Protein 4R8O (pdb70)

InterPro domains:
  IPR024339 Protein of unknown function DUF3836 [PF12930] (1-127)

Sequence (184 aa):
DNLIYNAEEVNGVVVSETIFKEGTLTNYKHNYKYDANNQRTEDEAQKWNSNKNRWENNLCIRYTYGNKSTTEYYKWNSKKKEYILVPETVTDDNLIYNAEEVNGVVVSETIFKEGTLTNYKHNYKYDANNQRTEDEAQKWNSNKNRWENNLCIRYTYGNKSTTEYYKWNSKKKEYILVPETVTD

Nearest PDB structures (foldseek):
  4r8o-assembly1_A  TM=1.006E+00  e=4.823E-14  Phocaeicola vulgatus ATCC 8482
  4r03-assembly1_A  TM=8.561E-01  e=4.844E-06  Parabacteroides distasonis ATCC 8503
  3msw-assembly1_A  TM=9.042E-01  e=6.735E-05  Bacteroides fragilis NCTC 9343
  8uy4-assembly1_A  TM=4.554E-01  e=1.252E-01  Acinetobacter baumannii AB307-0294
  8h8b-assembly1_A  TM=4.251E-01  e=1.717E-01  Vibrio parahaemolyticus RIMD 2210633

B-factor: mean 79.48, std 20.66, range [34.55, 152.31]

CATH classification: 2.40.128.720

Secondary structure (DSSP, 8-state):
---EEEEEEETTEEEEEEEE------B--EEEEE-TT--EEEEEEEEEETTTTEEEEEEEEEE---S---EEEEEEETTTTEEEE----B--/--SEEEEEEETTEEEEEEEE------B--EEEEE-TT--EEEEEEEEEETTTTEEEEEEEEEE---S---EEEEEEETTTTEEEE----B--

Solvent-accessible surface area: 13113 Å² total

Organism: Phocaeicola vulgatus (strain ATCC 8482 / DSM 1447 / JCM 5826 / CCUG 4940 / NBRC 14291 / NCTC 11154) (NCBI:txid435590)

Radius of gyration: 18.55 Å; Cα contacts (8 Å, |Δi|>4): 368; chains: 2; bounding box: 48×55×34 Å

Structure (mmCIF, N/CA/C/O backbone):
data_4R8O
#
_entry.id   4R8O
#
_cell.length_a   98.080
_cell.length_b   98.080
_cell.length_c   89.240
_cell.angle_alpha   90.000
_cell.angle_beta   90.000
_cell.angle_gamma   120.000
#
_symmetry.space_group_name_H-M   'P 31 2 1'
#
loop_
_entity.id
_entity.type
_entity.pdbx_description
1 polymer 'Uncharacterized protein'
2 water water
#
loop_
_atom_site.group_PDB
_atom_site.id
_atom_site.type_symbol
_atom_site.label_atom_id
_atom_site.label_alt_id
_atom_site.label_comp_id
_atom_site.label_asym_id
_atom_site.label_entity_id
_atom_site.label_seq_id
_atom_site.pdbx_PDB_ins_code
_atom_site.Cartn_x
_atom_site.Cartn_y
_atom_site.Cartn_z
_atom_site.occupancy
_atom_site.B_iso_or_equiv
_atom_site.auth_seq_id
_atom_site.auth_comp_id
_atom_site.auth_asym_id
_atom_site.auth_atom_id
_atom_site.pdbx_PDB_model_num
ATOM 1 N N . ASP A 1 6 ? 22.020 43.678 27.430 1.00 97.95 30 ASP A N 1
ATOM 2 C CA . ASP A 1 6 ? 21.246 44.340 28.544 1.00 102.85 30 ASP A CA 1
ATOM 3 C C . ASP A 1 6 ? 21.455 45.835 28.616 1.00 113.98 30 ASP A C 1
ATOM 4 O O . ASP A 1 6 ? 20.528 46.580 28.930 1.00 112.94 30 ASP A O 1
ATOM 6 N N . ASN A 1 7 ? 22.671 46.271 28.305 1.00 119.75 31 ASN A N 1
ATOM 7 C CA . ASN A 1 7 ? 22.952 47.667 28.098 1.00 113.79 31 ASN A CA 1
ATOM 8 C C . ASN A 1 7 ? 22.523 48.063 26.682 1.00 105.07 31 ASN A C 1
ATOM 9 O O . ASN A 1 7 ? 22.968 49.102 26.180 1.00 104.50 31 ASN A O 1
ATOM 14 N N . LEU A 1 8 ? 21.675 47.252 26.013 1.00 94.15 32 LEU A N 1
ATOM 15 C CA . LEU A 1 8 ? 21.380 47.476 24.581 1.00 85.73 32 LEU A CA 1
ATOM 16 C C . LEU A 1 8 ? 19.953 47.852 24.222 1.00 80.33 32 LEU A C 1
ATOM 17 O O . LEU A 1 8 ? 18.999 47.318 24.784 1.00 78.32 32 LEU A O 1
ATOM 22 N N . ILE A 1 9 ? 19.827 48.684 23.182 1.00 72.07 33 ILE A N 1
ATOM 23 C CA . ILE A 1 9 ? 18.555 49.217 22.731 1.00 65.83 33 ILE A CA 1
ATOM 24 C C . ILE A 1 9 ? 18.293 48.898 21.259 1.00 66.56 33 ILE A C 1
ATOM 25 O O . ILE A 1 9 ? 19.148 49.105 20.393 1.00 64.46 33 ILE A O 1
ATOM 30 N N . TYR A 1 10 ? 17.069 48.465 20.976 1.00 62.60 34 TYR A N 1
ATOM 31 C CA . TYR A 1 10 ? 16.718 47.900 19.698 1.00 61.44 34 TYR A CA 1
ATOM 32 C C . TYR A 1 10 ? 15.699 48.738 18.946 1.00 65.21 34 TYR A C 1
ATOM 33 O O . TYR A 1 10 ? 14.711 49.195 19.523 1.00 72.13 34 TYR A O 1
ATOM 42 N N . ASN A 1 11 ? 15.923 48.916 17.644 1.00 61.28 35 ASN A N 1
ATOM 43 C CA . ASN A 1 11 ? 14.890 49.417 16.747 1.00 63.40 35 ASN A CA 1
ATOM 44 C C . ASN A 1 11 ? 14.829 48.624 15.450 1.00 64.47 35 ASN A C 1
ATOM 45 O O . ASN A 1 11 ? 15.834 48.539 14.723 1.00 66.63 35 ASN A O 1
ATOM 50 N N . ALA A 1 12 ? 13.623 48.149 15.135 1.00 59.60 36 ALA A N 1
ATOM 51 C CA . ALA A 1 12 ? 13.358 47.278 14.008 1.00 54.18 36 ALA A CA 1
ATOM 52 C C . ALA A 1 12 ? 12.622 48.012 12.904 1.00 59.53 36 ALA A C 1
ATOM 53 O O . ALA A 1 12 ? 11.689 48.801 13.162 1.00 56.17 36 ALA A O 1
ATOM 55 N N . GLU A 1 13 ? 13.021 47.705 11.668 1.00 58.49 37 GLU A N 1
ATOM 56 C CA . GLU A 1 13 ? 12.349 48.183 10.497 1.00 54.87 37 GLU A CA 1
ATOM 57 C C . GLU A 1 13 ? 11.574 47.013 9.940 1.00 63.26 37 GLU A C 1
ATOM 58 O O . GLU A 1 13 ? 12.166 45.967 9.593 1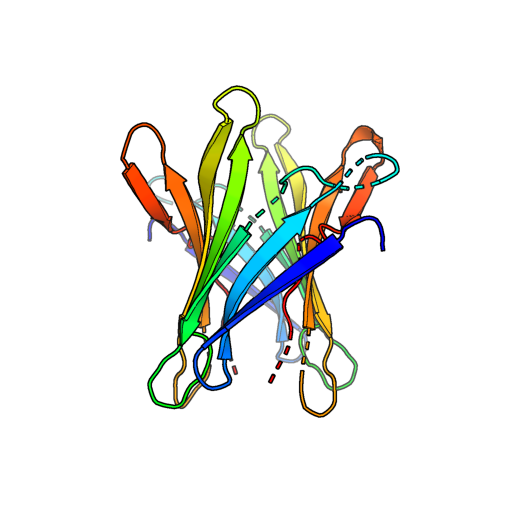.00 67.65 37 GLU A O 1
ATOM 64 N N . GLU A 1 14 ? 10.288 47.237 9.725 1.00 64.08 38 GLU A N 1
ATOM 65 C CA . GLU A 1 14 ? 9.374 46.207 9.239 1.00 74.57 38 GLU A CA 1
ATOM 66 C C . GLU A 1 14 ? 8.931 46.579 7.819 1.00 74.28 38 GLU A C 1
ATOM 67 O O . GLU A 1 14 ? 8.787 47.758 7.509 1.00 81.06 38 GLU A O 1
ATOM 73 N N . VAL A 1 15 ? 8.777 45.579 6.956 1.00 74.80 39 VAL A N 1
ATOM 74 C CA . VAL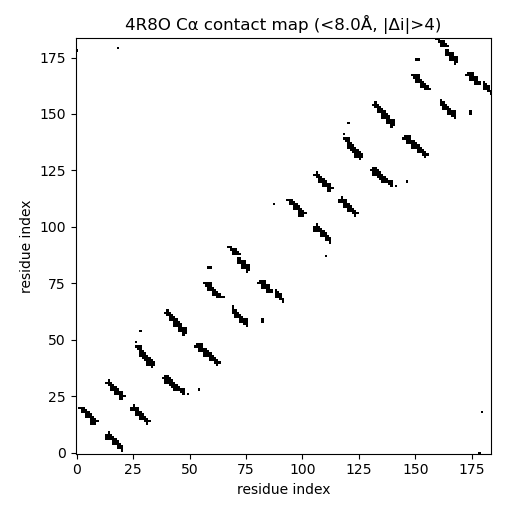 A 1 15 ? 8.241 45.748 5.586 1.00 83.15 39 VAL A CA 1
ATOM 75 C C . VAL A 1 15 ? 7.395 44.507 5.341 1.00 88.37 39 VAL A C 1
ATOM 76 O O . VAL A 1 15 ? 7.909 43.400 5.466 1.00 90.97 39 VAL A O 1
ATOM 80 N N . ASN A 1 16 ? 6.114 44.702 5.014 1.00 90.31 40 ASN A N 1
ATOM 81 C CA . ASN A 1 16 ? 5.159 43.610 4.776 1.00 89.86 40 ASN A CA 1
ATOM 82 C C . ASN A 1 16 ? 5.121 42.532 5.877 1.00 87.60 40 ASN A C 1
ATOM 83 O O . ASN A 1 16 ? 5.022 41.336 5.580 1.00 89.22 40 ASN A O 1
ATOM 88 N N . GLY A 1 17 ? 5.232 42.950 7.143 1.00 82.49 41 GLY A N 1
ATOM 89 C CA . GLY A 1 17 ? 5.117 42.022 8.264 1.00 77.22 41 GLY A CA 1
ATOM 90 C C . GLY A 1 17 ? 6.419 41.410 8.719 1.00 78.45 41 GLY A C 1
ATOM 91 O O . GLY A 1 17 ? 6.446 40.790 9.785 1.00 84.03 41 GLY A O 1
ATOM 92 N N . VAL A 1 18 ? 7.491 41.578 7.938 1.00 72.39 42 VAL A N 1
ATOM 93 C CA . VAL A 1 18 ? 8.781 41.037 8.302 1.00 68.48 42 VAL A CA 1
ATOM 94 C C . VAL A 1 18 ? 9.790 42.137 8.491 1.00 67.24 42 VAL A C 1
ATOM 95 O O . VAL A 1 18 ? 9.926 43.021 7.650 1.00 67.96 42 VAL A O 1
ATOM 99 N N . VAL A 1 19 ? 10.536 41.998 9.586 1.00 66.73 43 VAL A N 1
ATOM 100 C CA . VAL A 1 19 ? 11.710 42.801 9.881 1.00 66.21 43 VAL A CA 1
ATOM 101 C C . VAL A 1 19 ? 12.857 42.649 8.876 1.00 66.40 43 VAL A C 1
ATOM 102 O O . VAL A 1 19 ? 13.508 41.627 8.824 1.00 71.47 43 VAL A O 1
ATOM 106 N N . VAL A 1 20 ? 13.100 43.695 8.092 1.00 70.75 44 VAL A N 1
ATOM 107 C CA . VAL A 1 20 ? 14.121 43.726 7.034 1.00 64.54 44 VAL A CA 1
ATOM 108 C C . VAL A 1 20 ? 15.442 44.166 7.610 1.00 60.68 44 VAL A C 1
ATOM 109 O O . VAL A 1 20 ? 16.494 43.967 7.014 1.00 67.12 44 VAL A O 1
ATOM 113 N N . SER A 1 21 ? 15.380 44.816 8.750 1.00 60.02 45 SER A N 1
ATOM 114 C CA . SER A 1 21 ? 16.549 45.334 9.385 1.00 62.54 45 SER A CA 1
ATOM 115 C C . SER A 1 21 ? 16.278 45.602 10.852 1.00 65.32 45 SER A C 1
ATOM 116 O O . SER A 1 21 ? 15.134 45.855 11.252 1.00 64.00 45 SER A O 1
ATOM 119 N N . GLU A 1 22 ? 17.349 45.600 11.629 1.00 63.06 46 GLU A N 1
ATOM 120 C CA . GLU A 1 22 ? 17.277 45.977 13.026 1.00 62.37 46 GLU A CA 1
ATOM 121 C C . GLU A 1 22 ? 18.573 46.653 13.451 1.00 58.92 46 GLU A C 1
ATOM 122 O O . GLU A 1 22 ? 19.652 46.209 13.104 1.00 62.06 46 GLU A O 1
ATOM 128 N N . THR A 1 23 ? 18.460 47.704 14.234 1.00 61.34 47 THR A N 1
ATOM 129 C CA . THR A 1 23 ? 19.615 48.468 14.656 1.00 59.54 47 THR A CA 1
ATOM 130 C C . THR A 1 23 ? 19.726 48.344 16.181 1.00 61.29 47 THR A C 1
ATOM 131 O O . THR A 1 23 ? 18.722 48.355 16.894 1.00 62.29 47 THR A O 1
ATOM 135 N N . ILE A 1 24 ? 20.957 48.214 16.660 1.00 61.93 48 ILE A N 1
ATOM 136 C CA . ILE A 1 24 ? 21.223 48.059 18.090 1.00 67.14 48 ILE A CA 1
ATOM 137 C C . ILE A 1 24 ? 22.127 49.212 18.457 1.00 63.71 48 ILE A C 1
ATOM 138 O O . ILE A 1 24 ? 23.061 49.554 17.706 1.00 61.59 48 ILE A O 1
ATOM 143 N N . PHE A 1 25 ? 21.809 49.844 19.580 1.00 59.64 49 PHE A N 1
ATOM 144 C CA . PHE A 1 25 ? 22.553 50.987 20.044 1.00 60.47 49 PHE A CA 1
ATOM 145 C C . PHE A 1 25 ? 22.989 50.760 21.480 1.00 65.84 49 PHE A C 1
ATOM 146 O O . PHE A 1 25 ? 22.423 49.929 22.186 1.00 61.69 49 PHE A O 1
ATOM 154 N N . LYS A 1 26 ? 23.961 51.563 21.903 1.00 72.85 50 LYS A N 1
ATOM 155 C CA . LYS A 1 26 ? 24.266 51.778 23.315 1.00 77.38 50 LYS A CA 1
ATOM 156 C C . LYS A 1 26 ? 23.738 53.178 23.661 1.00 84.03 50 LYS A C 1
ATOM 157 O O . LYS A 1 26 ? 23.621 54.039 22.776 1.00 82.66 50 LYS A O 1
ATOM 171 N N . GLU A 1 28 ? 24.289 56.373 26.372 1.00 104.33 52 GLU A N 1
ATOM 172 C CA . GLU A 1 28 ? 24.812 57.196 27.463 1.00 104.73 52 GLU A CA 1
ATOM 173 C C . GLU A 1 28 ? 23.759 58.234 27.838 1.00 105.49 52 GLU A C 1
ATOM 174 O O . GLU A 1 28 ? 23.732 59.336 27.289 1.00 109.82 52 GLU A O 1
ATOM 180 N N . GLY A 1 29 ? 22.871 57.869 28.761 1.00 100.25 53 GLY A N 1
ATOM 181 C CA . GLY A 1 29 ? 21.842 58.787 29.275 1.00 94.83 53 GLY A CA 1
ATOM 182 C C . GLY A 1 29 ? 20.597 58.863 28.395 1.00 95.55 53 GLY A C 1
ATOM 183 O O . GLY A 1 29 ? 19.681 58.066 28.562 1.00 92.15 53 GLY A O 1
ATOM 184 N N . THR A 1 30 ? 20.556 59.843 27.488 1.00 95.41 54 THR A N 1
ATOM 185 C CA . THR A 1 30 ? 19.494 59.966 26.459 1.00 91.40 54 THR A CA 1
ATOM 186 C C . THR A 1 30 ? 20.007 59.885 25.004 1.00 89.51 54 THR A C 1
ATOM 187 O O . THR A 1 30 ? 19.216 59.685 24.069 1.00 75.93 54 THR A O 1
ATOM 199 N N . LEU A 1 32 ? 21.728 58.124 22.031 1.00 77.17 56 LEU A N 1
ATOM 200 C CA . LEU A 1 32 ? 21.983 56.804 21.455 1.00 73.86 56 LEU A CA 1
ATOM 201 C C . LEU A 1 32 ? 23.210 56.838 20.591 1.00 73.76 56 LEU A C 1
ATOM 202 O O . LEU A 1 32 ? 23.444 57.792 19.854 1.00 77.64 56 LEU A O 1
ATOM 207 N N . THR A 1 33 ? 23.950 55.752 20.609 1.00 76.13 57 THR A N 1
ATOM 208 C CA . THR A 1 33 ? 25.117 55.656 19.768 1.00 79.19 57 THR A CA 1
ATOM 209 C C . THR A 1 33 ? 25.076 54.310 19.080 1.00 78.76 57 THR A C 1
ATOM 210 O O . THR A 1 33 ? 24.856 53.267 19.700 1.00 86.20 57 THR A O 1
ATOM 214 N N . ASN A 1 34 ? 25.244 54.354 17.770 1.00 76.82 58 ASN A N 1
ATOM 215 C CA . ASN A 1 34 ? 25.165 53.164 16.941 1.00 70.77 58 ASN A CA 1
ATOM 216 C C . ASN A 1 34 ? 26.138 52.091 17.366 1.00 70.82 58 ASN A C 1
ATOM 217 O O . ASN A 1 34 ? 27.290 52.405 17.662 1.00 72.05 58 ASN A O 1
ATOM 222 N N . TYR A 1 35 ? 25.699 50.831 17.330 1.00 69.61 59 TYR A N 1
ATOM 223 C CA . TYR A 1 35 ? 26.562 49.715 17.708 1.00 70.38 59 TYR A CA 1
ATOM 224 C C . TYR A 1 35 ? 26.643 48.555 16.727 1.00 69.81 59 TYR A C 1
ATOM 225 O O . TYR A 1 35 ? 27.742 48.158 16.310 1.00 63.24 59 TYR A O 1
ATOM 242 N N . LYS A 1 37 ? 24.137 46.524 13.375 1.00 66.23 61 LYS A N 1
ATOM 243 C CA . LYS A 1 37 ? 22.953 46.571 12.482 1.00 59.64 61 LYS A CA 1
ATOM 244 C C . LYS A 1 37 ? 22.821 45.236 11.818 1.00 59.28 61 LYS A C 1
ATOM 245 O O . LYS A 1 37 ? 23.792 44.719 11.256 1.00 60.60 61 LYS A O 1
ATOM 251 N N . HIS A 1 38 ? 21.637 44.650 11.905 1.00 57.58 62 HIS A N 1
ATOM 252 C CA . HIS A 1 38 ? 21.383 43.361 11.281 1.00 55.90 62 HIS A CA 1
ATOM 253 C C . HIS A 1 38 ? 20.521 43.610 10.061 1.00 53.24 62 HIS A C 1
ATOM 254 O O . HIS A 1 38 ? 19.456 44.188 10.186 1.00 55.26 62 HIS A O 1
ATOM 261 N N . ASN A 1 39 ? 20.948 43.161 8.900 1.00 52.76 63 ASN A N 1
ATOM 262 C CA . ASN A 1 39 ? 20.134 43.294 7.675 1.00 44.68 63 ASN A CA 1
ATOM 263 C C . ASN A 1 39 ? 19.717 41.888 7.290 1.00 44.36 63 ASN A C 1
ATOM 264 O O . ASN A 1 39 ? 20.563 41.037 7.118 1.00 39.81 63 ASN A O 1
ATOM 269 N N . TYR A 1 40 ? 18.406 41.655 7.206 1.00 47.62 64 TYR A N 1
ATOM 270 C CA . TYR A 1 40 ? 17.814 40.347 6.956 1.00 49.09 64 TYR A CA 1
ATOM 271 C C . TYR A 1 40 ? 17.203 40.225 5.551 1.00 48.11 64 TYR A C 1
ATOM 272 O O . TYR A 1 40 ? 16.651 41.193 5.066 1.00 50.36 64 TYR A O 1
ATOM 281 N N . LYS A 1 41 ? 17.269 39.034 4.943 1.00 48.88 65 LYS A N 1
ATOM 282 C CA . LYS A 1 41 ? 16.655 38.739 3.630 1.00 47.93 65 LYS A CA 1
ATOM 283 C C . LYS A 1 41 ? 15.808 37.518 3.813 1.00 45.28 65 LYS A C 1
ATOM 284 O O . LYS A 1 41 ? 16.104 36.690 4.659 1.00 48.74 65 LYS A O 1
ATOM 290 N N . TYR A 1 42 ? 14.765 37.380 3.013 1.00 48.61 66 TYR A N 1
ATOM 291 C CA . TYR A 1 42 ? 13.823 36.245 3.144 1.00 52.34 66 TYR A CA 1
ATOM 292 C C . TYR A 1 42 ? 13.631 35.614 1.784 1.00 50.58 66 TYR A C 1
ATOM 293 O O . TYR A 1 42 ? 13.941 36.241 0.787 1.00 52.95 66 TYR A O 1
ATOM 302 N N . ASP A 1 43 ? 13.181 34.368 1.734 1.00 54.08 67 ASP A N 1
ATOM 303 C CA . ASP A 1 43 ? 12.830 33.733 0.452 1.00 59.54 67 ASP A CA 1
ATOM 304 C C . ASP A 1 43 ? 11.393 34.102 0.066 1.00 58.86 67 ASP A C 1
ATOM 305 O O . ASP A 1 43 ? 10.798 34.933 0.708 1.00 57.80 67 ASP A O 1
ATOM 310 N N . ALA A 1 44 ? 10.837 33.460 -0.960 1.00 68.81 68 ALA A N 1
ATOM 311 C CA . ALA A 1 44 ? 9.443 33.693 -1.404 1.00 72.86 68 ALA A CA 1
ATOM 312 C C . ALA A 1 44 ? 8.429 33.172 -0.390 1.00 78.59 68 ALA A C 1
ATOM 313 O O . ALA A 1 44 ? 7.487 33.887 -0.024 1.00 78.98 68 ALA A O 1
ATOM 315 N N . ASN A 1 45 ? 8.676 31.968 0.123 1.00 81.26 69 ASN A N 1
ATOM 316 C CA . ASN A 1 45 ? 7.899 31.443 1.259 1.00 83.37 69 ASN A CA 1
ATOM 317 C C . ASN A 1 45 ? 8.070 32.237 2.552 1.00 81.11 69 ASN A C 1
ATOM 318 O O . ASN A 1 45 ? 7.437 31.920 3.546 1.00 92.62 69 ASN A O 1
ATOM 323 N N . ASN A 1 46 ? 8.974 33.219 2.561 1.00 75.09 70 ASN A N 1
ATOM 324 C CA . ASN A 1 46 ? 9.099 34.237 3.629 1.00 71.11 70 ASN A CA 1
ATOM 325 C C . ASN A 1 46 ? 9.801 33.816 4.919 1.00 66.62 70 ASN A C 1
ATOM 326 O O . ASN A 1 46 ? 9.549 34.359 5.990 1.00 72.50 70 ASN A O 1
ATOM 331 N N . GLN A 1 47 ? 10.689 32.840 4.759 1.00 66.36 71 GLN A N 1
ATOM 332 C CA . GLN A 1 47 ? 11.608 32.334 5.762 1.00 60.99 71 GLN A CA 1
ATOM 333 C C . GLN A 1 47 ? 12.933 33.040 5.572 1.00 62.73 71 GLN A C 1
ATOM 334 O O . GLN A 1 47 ? 13.302 33.421 4.439 1.00 56.30 71 GLN A O 1
ATOM 340 N N . ARG A 1 48 ? 13.617 33.231 6.697 1.00 56.62 72 ARG A N 1
ATOM 341 C CA . ARG A 1 48 ? 14.771 34.058 6.723 1.00 55.51 72 ARG A CA 1
ATOM 342 C C . ARG A 1 48 ? 15.942 33.346 6.072 1.00 54.10 72 ARG A C 1
ATOM 343 O O . ARG A 1 48 ? 16.221 32.197 6.383 1.00 49.76 72 ARG A O 1
ATOM 351 N N . THR A 1 49 ? 16.671 34.081 5.240 1.00 54.08 73 THR A N 1
ATOM 352 C CA . THR A 1 49 ? 17.785 33.522 4.466 1.00 53.77 73 THR A CA 1
ATOM 353 C C . THR A 1 49 ? 19.142 34.070 4.803 1.00 49.70 73 THR A C 1
ATO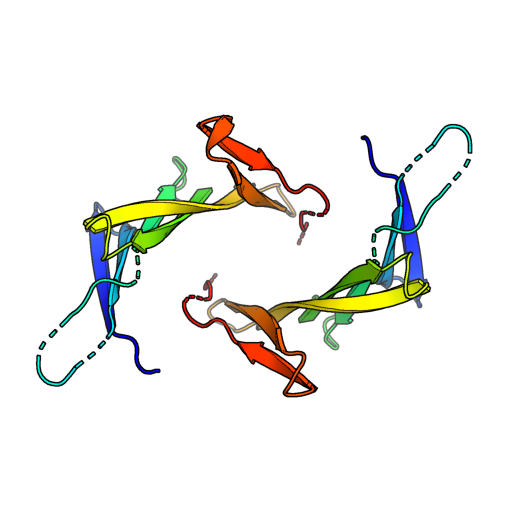M 354 O O . THR A 1 49 ? 20.117 33.327 4.759 1.00 57.60 73 THR A O 1
ATOM 358 N N . GLU A 1 50 ? 19.226 35.352 5.092 1.00 48.70 74 GLU A N 1
ATOM 359 C CA . GLU A 1 50 ? 20.482 35.966 5.529 1.00 46.23 74 GLU A CA 1
ATOM 360 C C . GLU A 1 50 ? 20.255 36.689 6.826 1.00 45.08 74 GLU A C 1
ATOM 361 O O . GLU A 1 50 ? 19.139 36.909 7.257 1.00 44.61 74 GLU A O 1
ATOM 367 N N . ASP A 1 51 ? 21.352 37.050 7.446 1.00 46.95 75 ASP A N 1
ATOM 368 C CA . ASP A 1 51 ? 21.361 37.881 8.627 1.00 49.43 75 ASP A CA 1
ATOM 369 C C . ASP A 1 51 ? 22.729 38.494 8.639 1.00 44.01 75 ASP A C 1
ATOM 370 O O . ASP A 1 51 ? 23.618 37.983 9.290 1.00 45.80 75 ASP A O 1
ATOM 375 N N . GLU A 1 52 ? 22.882 39.572 7.907 1.00 42.44 76 GLU A N 1
ATOM 376 C CA . GLU A 1 52 ? 24.152 40.276 7.824 1.00 46.47 76 GLU A CA 1
ATOM 377 C C . GLU A 1 52 ? 24.324 41.146 9.058 1.00 46.26 76 GLU A C 1
ATOM 378 O O . GLU A 1 52 ? 23.479 41.979 9.357 1.00 55.65 76 GLU A O 1
ATOM 384 N N . ALA A 1 53 ? 25.445 40.989 9.733 1.00 51.18 77 ALA A N 1
ATOM 385 C CA . ALA A 1 53 ? 25.735 41.644 11.031 1.00 46.96 77 ALA A CA 1
ATOM 386 C C . ALA A 1 53 ? 26.815 42.667 10.824 1.00 48.89 77 ALA A C 1
ATOM 387 O O . ALA A 1 53 ? 27.969 42.291 10.625 1.00 53.03 77 ALA A O 1
ATOM 389 N N . GLN A 1 54 ? 26.453 43.947 10.820 1.00 51.29 78 GLN A N 1
ATOM 390 C CA . GLN A 1 54 ? 27.420 45.019 10.610 1.00 52.86 78 GLN A CA 1
ATOM 391 C C . GLN A 1 54 ? 27.723 45.694 11.919 1.00 58.86 78 GLN A C 1
ATOM 392 O O . GLN A 1 54 ? 26.862 45.768 12.783 1.00 61.58 78 GLN A O 1
ATOM 398 N N . LYS A 1 55 ? 28.934 46.211 12.035 1.00 62.85 79 LYS A N 1
ATOM 399 C CA . LYS A 1 55 ? 29.380 46.916 13.221 1.00 74.76 79 LYS A CA 1
ATOM 400 C C . LYS A 1 55 ? 29.595 48.395 12.912 1.00 73.45 79 LYS A C 1
ATOM 401 O O . LYS A 1 55 ? 30.004 48.768 11.811 1.00 72.45 79 LYS A O 1
ATOM 407 N N . TRP A 1 56 ? 29.336 49.240 13.896 1.00 71.48 80 TRP A N 1
ATOM 408 C CA . TRP A 1 56 ? 29.524 50.673 13.705 1.00 70.95 80 TRP A CA 1
ATOM 409 C C . TRP A 1 56 ? 30.973 51.018 14.013 1.00 69.19 80 TRP A C 1
ATOM 410 O O . TRP A 1 56 ? 31.459 50.718 15.113 1.00 60.18 80 TRP A O 1
ATOM 421 N N . ASN A 1 57 ? 31.653 51.649 13.058 1.00 72.23 81 ASN A N 1
ATOM 422 C CA . ASN A 1 57 ? 32.989 52.164 13.305 1.00 80.31 81 ASN A CA 1
ATOM 423 C C . ASN A 1 57 ? 32.896 53.669 13.439 1.00 82.40 81 ASN A C 1
ATOM 424 O O . ASN A 1 57 ? 32.932 54.399 12.439 1.00 76.92 81 ASN A O 1
ATOM 429 N N . SER A 1 58 ? 32.753 54.107 14.694 1.00 80.53 82 SER A N 1
ATOM 430 C CA . SER A 1 58 ? 32.559 55.522 15.017 1.00 84.22 82 SER A CA 1
ATOM 431 C C . SER A 1 58 ? 33.633 56.429 14.444 1.00 84.77 82 SER A C 1
ATOM 432 O O . SER A 1 58 ? 33.313 57.471 13.871 1.00 90.44 82 SER A O 1
ATOM 435 N N . ASN A 1 59 ? 34.882 55.980 14.520 1.00 86.77 83 ASN A N 1
ATOM 436 C CA . ASN A 1 59 ? 36.033 56.782 14.089 1.00 93.92 83 ASN A CA 1
ATOM 437 C C . ASN A 1 59 ? 36.135 56.924 12.577 1.00 93.51 83 ASN A C 1
ATOM 438 O O . ASN A 1 59 ? 36.786 57.854 12.086 1.00 101.71 83 ASN A O 1
ATOM 443 N N . LYS A 1 60 ? 35.579 55.967 11.850 1.00 90.54 84 LYS A N 1
ATOM 444 C CA . LYS A 1 60 ? 35.415 56.087 10.411 1.00 93.75 84 LYS A CA 1
ATOM 445 C C . LYS A 1 60 ? 33.952 56.415 10.124 1.00 93.02 84 LYS A C 1
ATOM 446 O O . LYS A 1 60 ? 33.551 56.573 8.970 1.00 95.37 84 LYS A O 1
ATOM 452 N N . ASN A 1 61 ? 33.153 56.515 11.185 1.00 84.47 85 ASN A N 1
ATOM 453 C CA . ASN A 1 61 ? 31.767 56.910 11.111 1.00 82.96 85 ASN A CA 1
ATOM 454 C C . ASN A 1 61 ? 30.961 56.217 9.994 1.00 78.02 85 ASN A C 1
ATOM 455 O O . ASN A 1 61 ? 30.386 56.849 9.121 1.00 81.30 85 ASN A O 1
ATOM 460 N N . ARG A 1 62 ? 30.939 54.897 10.037 1.00 78.96 86 ARG A N 1
ATOM 461 C CA . ARG A 1 62 ? 30.267 54.114 9.010 1.00 71.89 86 ARG A CA 1
ATOM 462 C C . ARG A 1 62 ? 29.989 52.722 9.510 1.00 63.25 86 ARG A C 1
ATOM 463 O O . ARG A 1 62 ? 30.609 52.268 10.471 1.00 62.55 86 ARG A O 1
ATOM 471 N N . TRP A 1 63 ? 29.086 52.046 8.804 1.00 61.83 87 TRP A N 1
ATOM 472 C CA . TRP A 1 63 ? 28.738 50.641 9.055 1.00 63.11 87 TRP A CA 1
ATOM 473 C C . TRP A 1 63 ? 29.716 49.715 8.331 1.00 61.20 87 TRP A C 1
ATOM 474 O O . TRP A 1 63 ? 29.760 49.736 7.094 1.00 66.85 87 TRP A O 1
ATOM 485 N N . GLU A 1 64 ? 30.452 48.880 9.074 1.00 61.08 88 GLU A N 1
ATOM 486 C CA . GLU A 1 64 ? 31.459 47.962 8.472 1.00 66.86 88 GLU A CA 1
ATOM 487 C C . GLU A 1 64 ? 31.013 46.490 8.477 1.00 71.71 88 GLU A C 1
ATOM 488 O O . GLU A 1 64 ? 30.602 45.950 9.519 1.00 68.66 88 GLU A O 1
ATOM 494 N N . ASN A 1 65 ? 31.124 45.846 7.317 1.00 67.64 89 ASN A N 1
ATOM 495 C CA . ASN A 1 65 ? 30.728 44.440 7.175 1.00 69.48 89 ASN A CA 1
ATOM 496 C C . ASN A 1 65 ? 31.580 43.569 8.068 1.00 68.03 89 ASN A C 1
ATOM 497 O O . ASN A 1 65 ? 32.763 43.826 8.218 1.00 72.46 89 ASN A O 1
ATOM 502 N N . ASN A 1 66 ? 30.971 42.591 8.725 1.00 68.15 90 ASN A N 1
ATOM 503 C CA . ASN A 1 66 ? 31.721 41.749 9.675 1.00 68.10 90 ASN A CA 1
ATOM 504 C C . ASN A 1 66 ? 31.406 40.275 9.462 1.00 64.09 90 ASN A C 1
ATOM 505 O O . ASN A 1 66 ? 32.208 39.539 8.912 1.00 68.93 90 ASN A O 1
ATOM 510 N N . LEU A 1 67 ? 30.220 39.879 9.900 1.00 63.32 91 LEU A N 1
ATOM 511 C CA . LEU A 1 67 ? 29.733 38.515 9.857 1.00 64.83 91 LEU A CA 1
ATOM 512 C C . LEU A 1 67 ? 28.466 38.472 9.057 1.00 56.94 91 LEU A C 1
ATOM 513 O O . LEU A 1 67 ? 27.776 39.489 8.925 1.00 56.79 91 LEU A O 1
ATOM 518 N N . CYS A 1 68 ? 28.144 37.282 8.561 1.00 51.10 92 CYS A N 1
ATOM 519 C CA . CYS A 1 68 ? 26.924 37.052 7.764 1.00 48.31 92 CYS A CA 1
ATOM 520 C C . CYS A 1 68 ? 26.596 35.585 7.868 1.00 49.22 92 CYS A C 1
ATOM 521 O O . CYS A 1 68 ? 27.457 34.746 7.654 1.00 55.71 92 CYS A O 1
ATOM 524 N N . ILE A 1 69 ? 25.370 35.299 8.248 1.00 47.93 93 ILE A N 1
ATOM 525 C CA . ILE A 1 69 ? 24.854 33.959 8.383 1.00 48.51 93 ILE A CA 1
ATOM 526 C C . ILE A 1 69 ? 23.819 33.721 7.296 1.00 49.37 93 ILE A C 1
ATOM 527 O O . ILE A 1 69 ? 23.031 34.616 6.995 1.00 50.94 93 ILE A O 1
ATOM 532 N N . ARG A 1 70 ? 23.797 32.506 6.758 1.00 53.54 94 ARG A N 1
ATOM 533 C CA . ARG A 1 70 ? 22.913 32.121 5.652 1.00 48.19 94 ARG A CA 1
ATOM 534 C C . ARG A 1 70 ? 22.253 30.819 5.999 1.00 47.60 94 ARG A C 1
ATOM 535 O O . ARG A 1 70 ? 22.923 29.922 6.488 1.00 50.79 94 ARG A O 1
ATOM 543 N N . TYR A 1 71 ? 20.940 30.751 5.812 1.00 43.96 95 TYR A N 1
ATOM 544 C CA . TYR A 1 71 ? 20.136 29.618 6.263 1.00 47.37 95 TYR A CA 1
ATOM 545 C C . TYR A 1 71 ? 19.576 28.925 5.050 1.00 51.40 95 TYR A C 1
ATOM 546 O O . TYR A 1 71 ? 19.187 29.593 4.088 1.00 51.47 95 TYR A O 1
ATOM 555 N N . THR A 1 72 ? 19.611 27.594 5.067 1.00 54.93 96 THR A N 1
ATOM 556 C CA . THR A 1 72 ? 19.087 26.774 3.993 1.00 55.58 96 THR A CA 1
ATOM 557 C C . THR A 1 72 ? 18.159 25.750 4.585 1.00 61.12 96 THR A C 1
ATOM 558 O O . THR A 1 72 ? 18.474 25.123 5.608 1.00 58.10 96 THR A O 1
ATOM 562 N N . TYR A 1 73 ? 17.024 25.568 3.929 1.00 64.58 97 TYR A N 1
ATOM 563 C CA . TYR A 1 73 ? 15.976 24.724 4.440 1.00 71.96 97 TYR A CA 1
ATOM 564 C C . TYR A 1 73 ? 15.875 23.524 3.521 1.00 79.93 97 TYR A C 1
ATOM 565 O O . TYR A 1 73 ? 15.570 23.673 2.346 1.00 82.99 97 TYR A O 1
ATOM 574 N N . GLY A 1 74 ? 16.147 22.346 4.085 1.00 87.63 98 GLY A N 1
ATOM 575 C CA . GLY A 1 74 ? 15.997 21.054 3.432 1.00 92.08 98 GLY A CA 1
ATOM 576 C C . GLY A 1 74 ? 14.636 20.592 3.894 1.00 94.53 98 GLY A C 1
ATOM 577 O O . GLY A 1 74 ? 13.920 21.340 4.549 1.00 90.27 98 GLY A O 1
ATOM 578 N N . ASN A 1 75 ? 14.260 19.372 3.559 1.00 99.59 99 ASN A N 1
ATOM 579 C CA . ASN A 1 75 ? 12.914 18.881 3.888 1.00 102.28 99 ASN A CA 1
ATOM 580 C C . ASN A 1 75 ? 12.840 18.298 5.288 1.00 103.25 99 ASN A C 1
ATOM 581 O O . ASN A 1 75 ? 11.753 18.170 5.861 1.00 91.18 99 ASN A O 1
ATOM 586 N N . LYS A 1 76 ? 14.002 17.975 5.841 1.00 104.30 100 LYS A N 1
ATOM 587 C CA . LYS A 1 76 ? 14.109 17.514 7.201 1.00 110.43 100 LYS A CA 1
ATOM 588 C C . LYS A 1 76 ? 15.149 18.264 8.018 1.00 106.39 100 LYS A C 1
ATOM 589 O O . LYS A 1 76 ? 15.300 17.971 9.208 1.00 104.18 100 LYS A O 1
ATOM 595 N N . SER A 1 77 ? 15.773 19.283 7.415 1.00 97.95 101 SER A N 1
ATOM 596 C CA . SER A 1 77 ? 17.020 19.817 7.905 1.00 90.16 101 SER A CA 1
ATOM 597 C C . SER A 1 77 ? 17.231 21.286 7.516 1.00 81.33 101 SER A C 1
ATOM 598 O O . SER A 1 77 ? 16.994 21.674 6.374 1.00 77.21 101 SER A O 1
ATOM 609 N N . THR A 1 79 ? 20.281 24.076 7.337 1.00 69.49 103 THR A N 1
ATOM 610 C CA . THR A 1 79 ? 21.729 24.273 7.360 1.00 66.14 103 THR A CA 1
ATOM 611 C C . THR A 1 79 ? 22.076 25.756 7.485 1.00 69.97 103 THR A C 1
ATOM 612 O O . THR A 1 79 ? 21.615 26.579 6.677 1.00 76.75 103 THR A O 1
ATOM 616 N N . THR A 1 80 ? 22.930 26.085 8.460 1.00 66.98 104 THR A N 1
ATOM 617 C CA . THR A 1 80 ? 23.346 27.463 8.716 1.00 56.67 104 THR A CA 1
ATOM 618 C C . THR A 1 80 ? 24.824 27.550 8.431 1.00 51.36 104 THR A C 1
ATOM 619 O O . THR A 1 80 ? 25.616 26.747 8.930 1.00 53.33 104 THR A O 1
ATOM 623 N N . GLU A 1 81 ? 25.209 28.518 7.620 1.00 50.60 105 GLU A N 1
ATOM 624 C CA . GLU A 1 81 ? 26.601 28.704 7.258 1.00 47.71 105 GLU A CA 1
ATOM 625 C C . GLU A 1 81 ? 27.041 30.089 7.630 1.00 50.33 105 GLU A C 1
ATOM 626 O O . GLU A 1 81 ? 26.271 31.032 7.456 1.00 50.54 105 GLU A O 1
ATOM 632 N N . TYR A 1 82 ? 28.298 30.225 8.056 1.00 47.78 106 TYR A N 1
ATOM 633 C CA . TYR A 1 82 ? 28.801 31.472 8.608 1.00 46.18 106 TYR A CA 1
ATOM 634 C C . TYR A 1 82 ? 29.883 31.993 7.723 1.00 45.00 106 TYR A C 1
ATOM 635 O O . TYR A 1 82 ? 30.798 31.244 7.353 1.00 46.52 106 TYR A O 1
ATOM 644 N N . TYR A 1 83 ? 29.835 33.288 7.428 1.00 43.23 107 TYR A N 1
ATOM 645 C CA . TYR A 1 83 ? 30.807 33.901 6.527 1.00 41.87 107 TYR A CA 1
ATOM 646 C C . TYR A 1 83 ? 31.457 35.038 7.244 1.00 47.30 107 TYR A C 1
ATOM 647 O O . TYR A 1 83 ? 30.799 35.727 8.027 1.00 48.58 107 TYR A O 1
ATOM 656 N N . LYS A 1 84 ? 32.739 35.273 6.983 1.00 54.31 108 LYS A N 1
ATOM 657 C CA . LYS A 1 84 ? 33.415 36.449 7.542 1.00 58.84 108 LYS A CA 1
ATOM 658 C C . LYS A 1 84 ? 33.842 37.343 6.403 1.00 61.29 108 LYS A C 1
ATOM 659 O O . LYS A 1 84 ? 34.210 36.856 5.323 1.00 55.90 108 LYS A O 1
ATOM 665 N N . TRP A 1 85 ? 33.735 38.649 6.632 1.00 63.34 109 TRP A N 1
ATOM 666 C CA . TRP A 1 85 ? 34.099 39.659 5.639 1.00 61.16 109 TRP A CA 1
ATOM 667 C C . TRP A 1 85 ? 35.615 39.788 5.565 1.00 64.18 109 TRP A C 1
ATOM 668 O O . TRP A 1 85 ? 36.278 39.841 6.592 1.00 61.79 109 TRP A O 1
ATOM 679 N N . ASN A 1 86 ? 36.172 39.867 4.367 1.00 69.68 110 ASN A N 1
ATOM 680 C CA . ASN A 1 86 ? 37.569 40.199 4.236 1.00 72.22 110 ASN A CA 1
ATOM 681 C C . ASN A 1 86 ? 37.727 41.461 3.441 1.00 72.73 110 ASN A C 1
ATOM 682 O O . ASN A 1 86 ? 37.274 41.555 2.302 1.00 71.74 110 ASN A O 1
ATOM 687 N N . SER A 1 87 ? 38.460 42.384 4.050 1.00 74.83 111 SER A N 1
ATOM 688 C CA . SER A 1 87 ? 38.676 43.701 3.505 1.00 77.89 111 SER A CA 1
ATOM 689 C C . SER A 1 87 ? 39.422 43.661 2.196 1.00 83.61 111 SER A C 1
ATOM 690 O O . SER A 1 87 ? 38.891 44.097 1.166 1.00 86.10 111 SER A O 1
ATOM 693 N N . LYS A 1 88 ? 40.611 43.063 2.227 1.00 86.94 112 LYS A N 1
ATOM 694 C CA . LYS A 1 88 ? 41.497 43.042 1.055 1.00 86.24 112 LYS A CA 1
ATOM 695 C C . LYS A 1 88 ? 40.849 42.356 -0.142 1.00 86.92 112 LYS A C 1
ATOM 696 O O . LYS A 1 88 ? 41.144 42.722 -1.266 1.00 89.40 112 LYS A O 1
ATOM 702 N N . LYS A 1 89 ? 39.936 41.414 0.094 1.00 86.40 113 LYS A N 1
ATOM 703 C CA . LYS A 1 89 ? 39.207 40.767 -0.994 1.00 81.48 113 LYS A CA 1
ATOM 704 C C . LYS A 1 89 ? 37.895 41.487 -1.281 1.00 78.94 113 LYS A C 1
ATOM 705 O O . LYS A 1 89 ? 37.443 41.485 -2.420 1.00 80.48 113 LYS A O 1
ATOM 711 N N . LYS A 1 90 ? 37.321 42.128 -0.263 1.00 73.79 114 LYS A N 1
ATOM 712 C CA . LYS A 1 90 ? 36.021 42.791 -0.355 1.00 77.33 114 LYS A CA 1
ATOM 713 C C . LYS A 1 90 ? 34.910 41.772 -0.611 1.00 72.11 114 LYS A C 1
ATOM 714 O O . LYS A 1 90 ? 34.040 41.971 -1.459 1.00 76.54 114 LYS A O 1
ATOM 720 N N . GLU A 1 91 ? 34.958 40.678 0.139 1.00 62.85 115 GLU A N 1
ATOM 721 C CA . GLU A 1 91 ? 34.039 39.564 -0.024 1.00 58.44 115 GLU A CA 1
ATOM 722 C C . GLU A 1 91 ? 33.723 38.947 1.303 1.00 55.61 115 GLU A C 1
ATOM 723 O O . GLU A 1 91 ? 34.566 38.966 2.198 1.00 47.17 115 GLU A O 1
ATOM 729 N N . TYR A 1 92 ? 32.525 38.370 1.408 1.00 52.62 116 TYR A N 1
ATOM 730 C CA . TYR A 1 92 ? 32.112 37.612 2.593 1.00 50.13 116 TYR A CA 1
ATOM 731 C C . TYR A 1 92 ? 32.596 36.207 2.311 1.00 53.97 116 TYR A C 1
ATOM 732 O O . TYR A 1 92 ? 32.043 35.522 1.450 1.00 55.39 116 TYR A O 1
ATOM 741 N N . ILE A 1 93 ? 33.613 35.762 3.042 1.00 57.27 117 ILE A N 1
ATOM 742 C CA . ILE A 1 93 ? 34.178 34.415 2.847 1.00 55.36 117 ILE A CA 1
ATOM 743 C C . ILE A 1 93 ? 33.622 33.389 3.826 1.00 51.98 117 ILE A C 1
ATOM 744 O O . ILE A 1 93 ? 33.735 33.587 5.019 1.00 62.24 117 ILE A O 1
ATOM 749 N N . LEU A 1 94 ? 33.175 32.244 3.314 1.00 54.96 118 LEU A N 1
ATOM 750 C CA . LEU A 1 94 ? 32.669 31.107 4.119 1.00 58.09 118 LEU A CA 1
ATOM 751 C C . LEU A 1 94 ? 33.660 30.487 5.102 1.00 62.18 118 LEU A C 1
ATOM 752 O O . LEU A 1 94 ? 34.823 30.286 4.761 1.00 70.67 118 LEU A O 1
ATOM 757 N N . VAL A 1 95 ? 33.181 30.164 6.301 1.00 61.17 119 VAL A N 1
ATOM 758 C CA . VAL A 1 95 ? 33.971 29.483 7.328 1.00 61.75 119 VAL A CA 1
ATOM 759 C C . VAL A 1 95 ? 33.276 28.126 7.509 1.00 63.74 119 VAL A C 1
ATOM 760 O O . VAL A 1 95 ? 32.477 27.972 8.446 1.00 64.59 119 VAL A O 1
ATOM 764 N N . PRO A 1 96 ? 33.561 27.155 6.608 1.00 58.96 120 PRO A N 1
ATOM 765 C CA . PRO A 1 96 ? 32.919 25.825 6.535 1.00 61.02 120 PRO A CA 1
ATOM 766 C C . PRO A 1 96 ? 33.133 24.995 7.766 1.00 63.96 120 PRO A C 1
ATOM 767 O O . PRO A 1 96 ? 32.426 24.039 8.042 1.00 69.65 120 PRO A O 1
ATOM 771 N N . GLU A 1 97 ? 34.126 25.404 8.509 1.00 67.69 121 GLU A N 1
ATOM 772 C CA . GLU A 1 97 ? 34.518 24.814 9.754 1.00 66.97 121 GLU A CA 1
ATOM 773 C C . GLU A 1 97 ? 33.344 24.940 10.699 1.00 60.83 121 GLU A C 1
ATOM 774 O O . GLU A 1 97 ? 33.174 24.104 11.541 1.00 66.69 121 GLU A O 1
ATOM 788 N N . THR A 1 99 ? 29.952 25.464 9.855 1.00 53.00 123 THR A N 1
ATOM 789 C CA . THR A 1 99 ? 28.647 25.080 9.338 1.00 52.49 123 THR A CA 1
ATOM 790 C C . THR A 1 99 ? 27.939 24.091 10.248 1.00 55.04 123 THR A C 1
ATOM 791 O O . THR A 1 99 ? 28.576 23.189 10.766 1.00 67.30 123 THR A O 1
ATOM 795 N N . VAL A 1 100 ? 26.624 24.229 10.371 1.00 56.07 124 VAL A N 1
ATOM 796 C CA . VAL A 1 100 ? 25.787 23.354 11.188 1.00 56.04 124 VAL A CA 1
ATOM 797 C C . VAL A 1 100 ? 24.564 22.878 10.406 1.00 54.66 124 VAL A C 1
ATOM 798 O O . VAL A 1 100 ? 23.959 23.630 9.658 1.00 56.86 124 VAL A O 1
ATOM 802 N N . THR A 1 101 ? 24.168 21.648 10.671 1.00 54.27 125 THR A N 1
ATOM 803 C CA . THR A 1 101 ? 23.042 21.040 10.037 1.00 57.54 125 THR A CA 1
ATOM 804 C C . THR A 1 101 ? 22.279 20.323 11.121 1.00 62.37 125 THR A C 1
ATOM 805 O O . THR A 1 101 ? 22.825 19.410 11.735 1.00 57.62 125 THR A O 1
ATOM 817 N N . ASP A 1 103 ? 17.962 19.138 12.487 1.00 87.11 127 ASP A N 1
ATOM 818 C CA . ASP A 1 103 ? 16.652 18.713 11.949 1.00 91.86 127 ASP A CA 1
ATOM 819 C C . ASP A 1 103 ? 15.487 19.692 12.139 1.00 93.47 127 ASP A C 1
ATOM 820 O O . ASP A 1 103 ? 15.543 20.613 12.941 1.00 100.30 127 ASP A O 1
ATOM 825 N N . ASP B 1 6 ? 35.870 19.324 2.054 1.00 119.71 30 ASP B N 1
ATOM 826 C CA . ASP B 1 6 ? 36.569 19.664 0.755 1.00 121.58 30 ASP B CA 1
ATOM 827 C C . ASP B 1 6 ? 38.081 19.802 0.972 1.00 122.22 30 ASP B C 1
ATOM 828 O O . ASP B 1 6 ? 38.839 18.898 0.625 1.00 127.33 30 ASP B O 1
ATOM 830 N N . ASN B 1 7 ? 38.500 20.910 1.576 1.00 118.54 31 ASN B N 1
ATOM 831 C CA . ASN B 1 7 ? 39.876 21.109 1.997 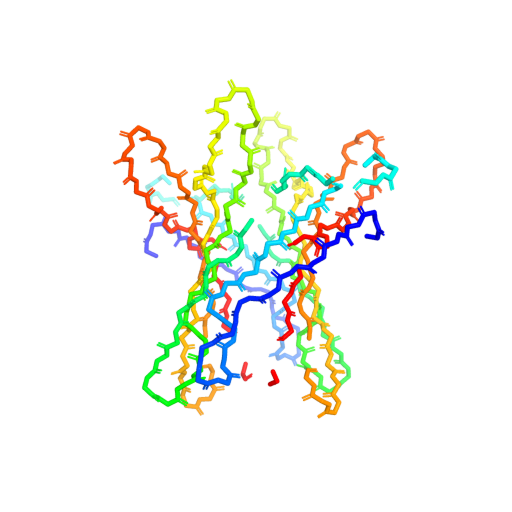1.00 112.63 31 ASN B CA 1
ATOM 832 C C . ASN B 1 7 ? 40.115 20.785 3.485 1.00 103.74 31 ASN B C 1
ATOM 833 O O . ASN B 1 7 ? 41.177 21.075 4.028 1.00 105.54 31 ASN B O 1
ATOM 838 N N . LEU B 1 8 ? 39.123 20.210 4.149 1.00 90.96 32 LEU B N 1
ATOM 839 C CA . LEU B 1 8 ? 39.215 19.862 5.549 1.00 79.54 32 LEU B CA 1
ATOM 840 C C . LEU B 1 8 ? 38.783 18.443 5.672 1.00 76.17 32 LEU B C 1
ATOM 841 O O . LEU B 1 8 ? 37.954 17.991 4.883 1.00 76.87 32 LEU B O 1
ATOM 846 N N . ILE B 1 9 ? 39.258 17.792 6.729 1.00 70.78 33 ILE B N 1
ATOM 847 C CA . ILE B 1 9 ? 38.994 16.396 6.972 1.00 74.84 33 ILE B CA 1
ATOM 848 C C . ILE B 1 9 ? 38.341 16.174 8.334 1.00 74.91 33 ILE B C 1
ATOM 849 O O . ILE B 1 9 ? 38.791 16.694 9.354 1.00 69.78 33 ILE B O 1
ATOM 854 N N . TYR B 1 10 ? 37.315 15.327 8.348 1.00 76.02 34 TYR B N 1
ATOM 855 C CA . TYR B 1 10 ? 36.432 15.178 9.495 1.00 72.48 34 TYR B CA 1
ATOM 856 C C . TYR B 1 10 ? 36.490 13.786 10.125 1.00 71.10 34 TYR B C 1
ATOM 857 O O . TYR B 1 10 ? 36.516 12.792 9.409 1.00 67.37 34 TYR B O 1
ATOM 866 N N . ASN B 1 11 ? 36.526 13.731 11.462 1.00 66.14 35 ASN B N 1
ATOM 867 C CA . ASN B 1 11 ? 36.326 12.502 12.201 1.00 65.50 35 ASN B CA 1
ATOM 868 C C . ASN B 1 11 ? 35.422 12.724 13.413 1.00 71.90 35 ASN B C 1
ATOM 869 O O . ASN B 1 11 ? 35.720 13.557 14.280 1.00 69.16 35 ASN B O 1
ATOM 874 N N . ALA B 1 12 ? 34.377 11.904 13.494 1.00 70.31 36 ALA B N 1
ATOM 875 C CA . ALA B 1 12 ? 33.338 12.019 14.487 1.00 68.82 36 ALA B CA 1
ATOM 876 C C . ALA B 1 12 ? 33.475 10.946 15.545 1.00 78.78 36 ALA B C 1
ATOM 877 O O . ALA B 1 12 ? 33.785 9.775 15.234 1.00 83.93 36 ALA B O 1
ATOM 879 N N . GLU B 1 13 ? 33.187 11.334 16.787 1.00 79.28 37 GLU B N 1
ATOM 880 C CA . GLU B 1 13 ? 33.094 10.408 17.906 1.00 83.90 37 GLU B CA 1
ATOM 881 C C . GLU B 1 13 ? 31.616 10.232 18.225 1.00 86.46 37 GLU B C 1
ATOM 882 O O . GLU B 1 13 ? 30.922 11.200 18.539 1.00 83.13 37 GLU B O 1
ATOM 888 N N . GLU B 1 14 ? 31.195 8.976 18.241 1.00 91.09 38 GLU B N 1
ATOM 889 C CA . GLU B 1 14 ? 29.818 8.552 18.426 1.00 97.25 38 GLU B CA 1
ATOM 890 C C . GLU B 1 14 ? 29.686 7.943 19.814 1.00 98.80 38 GLU B C 1
ATOM 891 O O . GLU B 1 14 ? 30.619 7.273 20.264 1.00 100.10 38 GLU B O 1
ATOM 897 N N . VAL B 1 15 ? 28.555 8.187 20.494 1.00 104.93 39 VAL B N 1
ATOM 898 C CA . VAL B 1 15 ? 28.180 7.428 21.719 1.00 108.06 39 VAL B CA 1
ATOM 899 C C . VAL B 1 15 ? 26.680 7.111 21.672 1.00 111.74 39 VAL B C 1
ATOM 900 O O . VAL B 1 15 ? 25.833 8.021 21.697 1.00 108.33 39 VAL B O 1
ATOM 904 N N . ASN B 1 16 ? 26.371 5.816 21.612 1.00 114.00 40 ASN B N 1
ATOM 905 C CA . ASN B 1 16 ? 24.995 5.308 21.552 1.00 120.12 40 ASN B CA 1
ATOM 906 C C . ASN B 1 16 ? 24.093 6.000 20.500 1.00 118.56 40 ASN B C 1
ATOM 907 O O . ASN B 1 16 ? 22.901 6.212 20.753 1.00 124.79 40 ASN B O 1
ATOM 912 N N . GLY B 1 17 ? 24.664 6.363 19.345 1.00 114.62 41 GLY B N 1
ATOM 913 C CA . GLY B 1 17 ? 23.902 6.969 18.236 1.00 111.98 41 GLY B CA 1
ATOM 914 C C . GLY B 1 17 ? 24.023 8.462 17.986 1.00 108.19 41 GLY B C 1
ATOM 915 O O . GLY B 1 17 ? 23.624 8.922 16.906 1.00 109.29 41 GLY B O 1
ATOM 916 N N . VAL B 1 18 ? 24.588 9.217 18.936 1.00 107.46 42 VAL B N 1
ATOM 917 C CA . VAL B 1 18 ? 24.793 10.665 18.763 1.00 101.68 42 VAL B CA 1
ATOM 918 C C . VAL B 1 18 ? 26.262 11.034 18.859 1.00 95.84 42 VAL B C 1
ATOM 919 O O . VAL B 1 18 ? 26.978 10.574 19.756 1.00 91.99 42 VAL B O 1
ATOM 923 N N . VAL B 1 19 ? 26.685 11.839 17.893 1.00 90.87 43 VAL B N 1
ATOM 924 C CA . VAL B 1 19 ? 28.015 12.437 17.858 1.00 85.68 43 VAL B CA 1
ATOM 925 C C . VAL B 1 19 ? 28.270 13.408 19.005 1.00 79.87 43 VAL B C 1
ATOM 926 O O . VAL B 1 19 ? 27.670 14.471 19.071 1.00 85.04 43 VAL B O 1
ATOM 930 N N . VAL B 1 20 ? 29.139 13.008 19.918 1.00 84.54 44 VAL B N 1
ATOM 931 C CA . VAL B 1 20 ? 29.448 13.766 21.135 1.00 81.24 44 VAL B CA 1
ATOM 932 C C . VAL B 1 20 ? 30.552 14.742 20.827 1.00 72.10 44 VAL B C 1
ATOM 933 O O . VAL B 1 20 ? 30.760 15.696 21.567 1.00 69.89 44 VAL B O 1
ATOM 937 N N . SER B 1 21 ? 31.279 14.469 19.751 1.00 65.13 45 SER B N 1
ATOM 938 C CA . SER B 1 21 ? 32.385 15.276 19.366 1.00 65.47 45 SER B CA 1
ATOM 939 C C . SER B 1 21 ? 32.761 15.039 17.917 1.00 68.92 45 SER B C 1
ATOM 940 O O . SER B 1 21 ? 32.487 13.984 17.359 1.00 71.46 45 SER B O 1
ATOM 943 N N . GLU B 1 22 ? 33.404 16.032 17.326 1.00 66.64 46 GLU B N 1
ATOM 944 C CA . GLU B 1 22 ? 33.920 15.917 15.984 1.00 63.61 46 GLU B CA 1
ATOM 945 C C . GLU B 1 22 ? 35.182 16.732 15.829 1.00 59.93 46 GLU B C 1
ATOM 946 O O . GLU B 1 22 ? 35.273 17.852 16.332 1.00 65.76 46 GLU B O 1
ATOM 952 N N . THR B 1 23 ? 36.145 16.192 15.105 1.00 57.91 47 THR B N 1
ATOM 953 C CA . THR B 1 23 ? 37.459 16.795 15.002 1.00 56.64 47 THR B CA 1
ATOM 954 C C . THR B 1 23 ? 37.718 17.111 13.536 1.00 58.03 47 THR B C 1
ATOM 955 O O . THR B 1 23 ? 37.367 16.318 12.637 1.00 56.82 47 THR B O 1
ATOM 959 N N . ILE B 1 24 ? 38.322 18.270 13.298 1.00 55.45 48 ILE B N 1
ATOM 960 C CA . ILE B 1 24 ? 38.575 18.745 11.946 1.00 59.83 48 ILE B CA 1
ATOM 961 C C . ILE B 1 24 ? 40.071 18.947 11.845 1.00 66.25 48 ILE B C 1
ATOM 962 O O . ILE B 1 24 ? 40.700 19.432 12.793 1.00 63.79 48 ILE B O 1
ATOM 967 N N . PHE B 1 25 ? 40.632 18.488 10.724 1.00 67.18 49 PHE B N 1
ATOM 968 C CA . PHE B 1 25 ? 42.051 18.555 10.502 1.00 66.73 49 PHE B CA 1
ATOM 969 C C . PHE B 1 25 ? 42.325 19.190 9.170 1.00 69.79 49 PHE B C 1
ATOM 970 O O . PHE B 1 25 ? 41.462 19.215 8.286 1.00 74.78 49 PHE B O 1
ATOM 978 N N . LYS B 1 26 ? 43.560 19.642 9.018 1.00 72.75 50 LYS B N 1
ATOM 979 C CA . LYS B 1 26 ? 44.124 19.973 7.723 1.00 78.22 50 LYS B CA 1
ATOM 980 C C . LYS B 1 26 ? 45.075 18.839 7.386 1.00 86.26 50 LYS B C 1
ATOM 981 O O . LYS B 1 26 ? 45.603 18.179 8.303 1.00 84.09 50 LYS B O 1
ATOM 995 N N . GLU B 1 28 ? 48.479 18.074 5.160 1.00 94.50 52 GLU B N 1
ATOM 996 C CA . GLU B 1 28 ? 49.620 18.273 4.291 1.00 93.63 52 GLU B CA 1
ATOM 997 C C . GLU B 1 28 ? 50.048 16.918 3.759 1.00 97.68 52 GLU B C 1
ATOM 998 O O . GLU B 1 28 ? 50.877 16.231 4.358 1.00 99.65 52 GLU B O 1
ATOM 1004 N N . GLY B 1 29 ? 49.488 16.547 2.614 1.00 99.11 53 GLY B N 1
ATOM 1005 C CA . GLY B 1 29 ? 49.893 15.328 1.917 1.00 94.64 53 GLY B CA 1
ATOM 1006 C C . GLY B 1 29 ? 49.185 14.133 2.500 1.00 92.29 53 GLY B C 1
ATOM 1007 O O . GLY B 1 29 ? 48.063 13.836 2.107 1.00 86.64 53 GLY B O 1
ATOM 1008 N N . THR B 1 30 ? 49.851 13.425 3.401 1.00 92.96 54 THR B N 1
ATOM 1009 C CA . THR B 1 30 ? 49.231 12.303 4.130 1.00 98.13 54 THR B CA 1
ATOM 1010 C C . THR B 1 30 ? 49.134 12.527 5.652 1.00 95.78 54 THR B C 1
ATOM 1011 O O . THR B 1 30 ? 48.391 11.814 6.350 1.00 94.31 54 THR B O 1
ATOM 1023 N N . LEU B 1 32 ? 47.986 14.347 8.913 1.00 75.28 56 LEU B N 1
ATOM 1024 C CA . LEU B 1 32 ? 46.902 15.167 9.439 1.00 67.48 56 LEU B CA 1
ATOM 1025 C C . LEU B 1 32 ? 47.415 16.052 10.524 1.00 68.95 56 LEU B C 1
ATOM 1026 O O . LEU B 1 32 ? 48.234 15.640 11.334 1.00 70.48 56 LEU B O 1
ATOM 1031 N N . THR B 1 33 ? 46.862 17.251 10.596 1.00 73.25 57 THR B N 1
ATOM 1032 C CA . THR B 1 33 ? 47.230 18.185 11.632 1.00 71.93 57 THR B CA 1
ATOM 1033 C C . THR B 1 33 ? 45.953 18.801 12.203 1.00 73.63 57 THR B C 1
ATOM 1034 O O . THR B 1 33 ? 45.066 19.231 11.476 1.00 73.07 57 THR B O 1
ATOM 1038 N N . ASN B 1 34 ? 45.863 18.796 13.528 1.00 75.04 58 ASN B N 1
ATOM 1039 C CA . ASN B 1 34 ? 44.670 19.237 14.239 1.00 69.72 58 ASN B CA 1
ATOM 1040 C C . ASN B 1 34 ? 44.313 20.663 13.938 1.00 74.25 58 ASN B C 1
ATOM 1041 O O . ASN B 1 34 ? 45.200 21.507 13.857 1.00 83.31 58 ASN B O 1
ATOM 1046 N N . TYR B 1 35 ? 43.020 20.931 13.776 1.00 71.50 59 TYR B N 1
ATOM 1047 C CA . TYR B 1 35 ? 42.577 22.269 13.470 1.00 72.77 59 TYR B CA 1
ATOM 1048 C C . TYR B 1 35 ? 41.481 22.791 14.371 1.00 74.81 59 TYR B C 1
ATOM 1049 O O . TYR B 1 35 ? 41.622 23.870 14.968 1.00 76.00 59 TYR B O 1
ATOM 1066 N N . LYS B 1 37 ? 37.844 21.438 16.907 1.00 66.94 61 LYS B N 1
ATOM 1067 C CA . LYS B 1 37 ? 37.125 20.347 17.576 1.00 61.92 61 LYS B CA 1
ATOM 1068 C C . LYS B 1 37 ? 35.818 20.892 18.066 1.00 66.47 61 LYS B C 1
ATOM 1069 O O . LYS B 1 37 ? 35.793 21.923 18.739 1.00 74.45 61 LYS B O 1
ATOM 1075 N N . HIS B 1 38 ? 34.732 20.215 17.722 1.00 68.15 62 HIS B N 1
ATOM 1076 C CA . HIS B 1 38 ? 33.402 20.597 18.169 1.00 62.56 62 HIS B CA 1
ATOM 1077 C C . HIS B 1 38 ? 32.978 19.624 19.230 1.00 65.74 62 HIS B C 1
ATOM 1078 O O . HIS B 1 38 ? 32.933 18.430 18.967 1.00 76.97 62 HIS B O 1
ATOM 1085 N N . ASN B 1 39 ? 32.628 20.101 20.408 1.00 67.34 63 ASN B N 1
ATOM 1086 C CA . ASN B 1 39 ? 32.102 19.209 21.467 1.00 65.85 63 ASN B CA 1
ATOM 1087 C C . ASN B 1 39 ? 30.636 19.524 21.639 1.00 64.52 63 ASN B C 1
ATOM 1088 O O . ASN B 1 39 ? 30.298 20.680 21.879 1.00 65.78 63 ASN B O 1
ATOM 1093 N N . TYR B 1 40 ? 29.784 18.511 21.482 1.00 64.94 64 TYR B N 1
ATOM 1094 C CA . TYR B 1 40 ? 28.315 18.656 21.492 1.00 69.43 64 TYR B CA 1
ATOM 1095 C C . TYR B 1 40 ? 27.634 18.072 22.724 1.00 72.05 64 TYR B C 1
ATOM 1096 O O . TYR B 1 40 ? 28.051 17.031 23.203 1.00 79.99 64 TYR B O 1
ATOM 1105 N N . LYS B 1 41 ? 26.544 18.701 23.174 1.00 82.49 65 LYS B N 1
ATOM 1106 C CA . LYS B 1 41 ? 25.675 18.190 24.258 1.00 81.79 65 LYS B CA 1
ATOM 1107 C C . LYS B 1 41 ? 24.247 18.147 23.741 1.00 84.23 65 LYS B C 1
ATOM 1108 O O . LYS B 1 41 ? 23.871 18.944 22.888 1.00 86.22 65 LYS B O 1
ATOM 1114 N N . TYR B 1 42 ? 23.443 17.232 24.263 1.00 87.16 66 TYR B N 1
ATOM 1115 C CA . TYR B 1 42 ? 22.056 17.056 23.814 1.00 88.95 66 TYR B CA 1
ATOM 1116 C C . TYR B 1 42 ? 21.145 17.024 25.023 1.00 92.90 66 TYR B C 1
ATOM 1117 O O . TYR B 1 42 ? 21.606 16.789 26.138 1.00 90.29 66 TYR B O 1
ATOM 1126 N N . ASP B 1 43 ? 19.858 17.293 24.818 1.00 99.52 67 ASP B N 1
ATOM 1127 C CA . ASP B 1 43 ? 18.872 17.127 25.904 1.00 104.77 67 ASP B CA 1
ATOM 1128 C C . ASP B 1 43 ? 18.369 15.675 25.934 1.00 109.38 67 ASP B C 1
ATOM 1129 O O . ASP B 1 43 ? 18.862 14.850 25.180 1.00 114.24 67 ASP B O 1
ATOM 1134 N N . ALA B 1 44 ? 17.387 15.371 26.783 1.00 115.36 68 ALA B N 1
ATOM 1135 C CA . ALA B 1 44 ? 16.820 14.011 26.875 1.00 114.52 68 ALA B CA 1
ATOM 1136 C C . ALA B 1 44 ? 16.058 13.636 25.607 1.00 113.10 68 ALA B C 1
ATOM 1137 O O . ALA B 1 44 ? 16.235 12.539 25.068 1.00 104.52 68 ALA B O 1
ATOM 1139 N N . ASN B 1 45 ? 15.248 14.578 25.115 1.00 113.69 69 ASN B N 1
ATOM 1140 C CA . ASN B 1 45 ? 14.604 14.445 23.804 1.00 116.07 69 ASN B CA 1
ATOM 1141 C C . ASN B 1 45 ? 15.612 14.380 22.658 1.00 115.32 69 ASN B C 1
ATOM 1142 O O . ASN B 1 45 ? 15.210 14.205 21.519 1.00 114.31 69 ASN B O 1
ATOM 1147 N N . ASN B 1 46 ? 16.893 14.595 22.966 1.00 112.36 70 ASN B N 1
ATOM 1148 C CA . ASN B 1 46 ? 18.033 14.326 22.104 1.00 108.54 70 ASN B CA 1
ATOM 1149 C C . ASN B 1 46 ? 18.229 15.367 20.982 1.00 108.06 70 ASN B C 1
ATOM 1150 O O . ASN B 1 46 ? 18.824 15.082 19.940 1.00 101.76 70 ASN B O 1
ATOM 1155 N N . GLN B 1 47 ? 17.758 16.579 21.227 1.00 107.76 71 GLN B N 1
ATOM 1156 C CA . GLN B 1 47 ? 18.025 17.710 20.367 1.00 101.18 71 GLN B CA 1
ATOM 1157 C C . GLN B 1 47 ? 19.255 18.417 20.904 1.00 92.86 71 GLN B C 1
ATOM 1158 O O . GLN B 1 47 ? 19.507 18.454 22.125 1.00 95.36 71 GLN B O 1
ATOM 1164 N N . ARG B 1 48 ? 20.033 18.960 19.978 1.00 83.17 72 ARG B N 1
ATOM 1165 C CA . ARG B 1 48 ? 21.355 19.482 20.307 1.00 85.02 72 ARG B CA 1
ATOM 1166 C C . ARG B 1 48 ? 21.244 20.742 21.134 1.00 85.27 72 ARG B C 1
ATOM 1167 O O . ARG B 1 48 ? 20.443 21.580 20.829 1.00 79.72 72 ARG B O 1
ATOM 1175 N N . THR B 1 49 ? 22.083 20.862 22.160 1.00 88.67 73 THR B N 1
ATOM 1176 C CA . THR B 1 49 ? 22.045 21.988 23.095 1.00 83.78 73 THR B CA 1
ATOM 1177 C C . THR B 1 49 ? 23.274 22.886 23.065 1.00 81.71 73 THR B C 1
ATOM 1178 O O . THR B 1 49 ? 23.153 24.091 23.238 1.00 87.19 73 THR B O 1
ATOM 1182 N N . GLU B 1 50 ? 24.455 22.304 22.962 1.00 83.36 74 GLU B N 1
ATOM 1183 C CA . GLU B 1 50 ? 25.701 23.078 22.850 1.00 82.55 74 GLU B CA 1
ATOM 1184 C C . GLU B 1 50 ? 26.430 22.664 21.594 1.00 79.63 74 GLU B C 1
ATOM 1185 O O . GLU B 1 50 ? 26.133 21.630 21.003 1.00 79.78 74 GLU B O 1
ATOM 1191 N N . ASP B 1 51 ? 27.400 23.483 21.211 1.00 80.43 75 ASP B N 1
ATOM 1192 C CA . ASP B 1 51 ? 28.343 23.181 20.134 1.00 71.07 75 ASP B CA 1
ATOM 1193 C C . ASP B 1 51 ? 29.566 24.021 20.441 1.00 69.95 75 ASP B C 1
ATOM 1194 O O . ASP B 1 51 ? 29.687 25.132 19.957 1.00 72.43 75 ASP B O 1
ATOM 1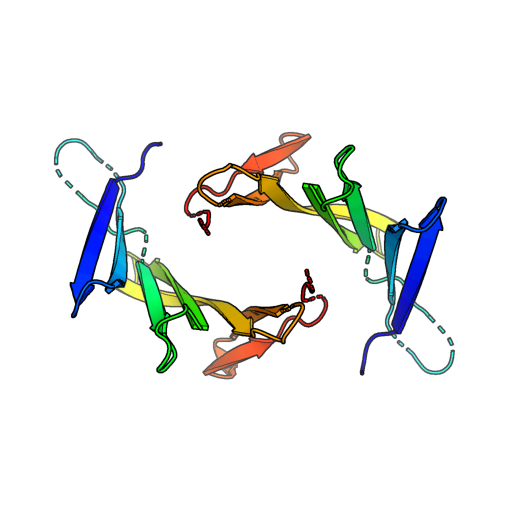199 N N . GLU B 1 52 ? 30.434 23.485 21.287 1.00 71.86 76 GLU B N 1
ATOM 1200 C CA . GLU B 1 52 ? 31.639 24.184 21.696 1.00 76.43 76 GLU B CA 1
ATOM 1201 C C . GLU B 1 52 ? 32.675 24.010 20.611 1.00 76.29 76 GLU B C 1
ATOM 1202 O O . GLU B 1 52 ? 33.004 22.892 20.272 1.00 82.69 76 GLU B O 1
ATOM 1208 N N . ALA B 1 53 ? 33.220 25.121 20.136 1.00 76.38 77 ALA B N 1
ATOM 1209 C CA . ALA B 1 53 ? 34.162 25.167 19.023 1.00 71.18 77 ALA B CA 1
ATOM 1210 C C . ALA B 1 53 ? 35.540 25.519 19.565 1.00 75.15 77 ALA B C 1
ATOM 1211 O O . ALA B 1 53 ? 35.785 26.669 19.955 1.00 82.40 77 ALA B O 1
ATOM 1213 N N . GLN B 1 54 ? 36.436 24.536 19.603 1.00 75.39 78 GLN B N 1
ATOM 1214 C CA . GLN B 1 54 ? 37.806 24.736 20.095 1.00 75.29 78 GLN B CA 1
ATOM 1215 C C . GLN B 1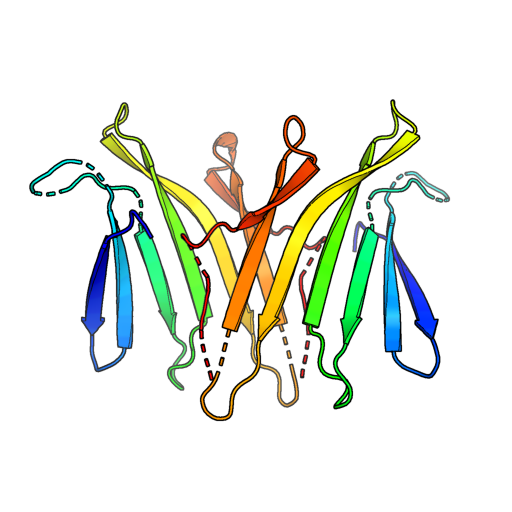 54 ? 38.766 24.758 18.938 1.00 78.64 78 GLN B C 1
ATOM 1216 O O . GLN B 1 54 ? 38.535 24.085 17.944 1.00 77.30 78 GLN B O 1
ATOM 1222 N N . LYS B 1 55 ? 39.845 25.522 19.089 1.00 85.07 79 LYS B N 1
ATOM 1223 C CA . LYS B 1 55 ? 40.861 25.659 18.046 1.00 92.41 79 LYS B CA 1
ATOM 1224 C C . LYS B 1 55 ? 42.197 25.104 18.516 1.00 92.17 79 LYS B C 1
ATOM 1225 O O . LYS B 1 55 ? 42.547 25.200 19.695 1.00 99.04 79 LYS B O 1
ATOM 1231 N N . TRP B 1 56 ? 42.935 24.486 17.601 1.00 91.84 80 TRP B N 1
ATOM 1232 C CA . TRP B 1 56 ? 44.202 23.838 17.954 1.00 90.66 80 TRP B CA 1
ATOM 1233 C C . TRP B 1 56 ? 45.330 24.857 17.966 1.00 90.57 80 TRP B C 1
ATOM 1234 O O . TRP B 1 56 ? 45.561 25.528 16.966 1.00 92.40 80 TRP B O 1
ATOM 1245 N N . ASN B 1 57 ? 46.008 25.005 19.096 1.00 93.17 81 ASN B N 1
ATOM 1246 C CA . ASN B 1 57 ? 47.173 25.881 19.167 1.00 98.05 81 ASN B CA 1
ATOM 1247 C C . ASN B 1 57 ? 48.403 25.005 19.133 1.00 101.44 81 ASN B C 1
ATOM 1248 O O . ASN B 1 57 ? 48.849 24.518 20.170 1.00 107.62 81 ASN B O 1
ATOM 1253 N N . SER B 1 58 ? 48.935 24.824 17.926 1.00 101.94 82 SER B N 1
ATOM 1254 C CA . SER B 1 58 ? 50.089 23.957 17.680 1.00 100.43 82 SER B CA 1
ATOM 1255 C C . SER B 1 58 ? 51.306 24.298 18.523 1.00 102.33 82 SER B C 1
ATOM 1256 O O . SER B 1 58 ? 51.911 23.404 19.112 1.00 103.86 82 SER B O 1
ATOM 1259 N N . ASN B 1 59 ? 51.593 25.587 18.650 1.00 102.73 83 ASN B N 1
ATOM 1260 C CA . ASN B 1 59 ? 52.789 26.061 19.372 1.00 104.93 83 ASN B CA 1
ATOM 1261 C C . ASN B 1 59 ? 52.678 25.949 20.894 1.00 104.03 83 ASN B C 1
ATOM 1262 O O . ASN B 1 59 ? 53.692 25.958 21.581 1.00 102.90 83 ASN B O 1
ATOM 1267 N N . LYS B 1 60 ? 51.455 25.873 21.410 1.00 104.64 84 LYS B N 1
ATOM 1268 C CA . LYS B 1 60 ? 51.209 25.457 22.791 1.00 105.24 84 LYS B CA 1
ATOM 1269 C C . LYS B 1 60 ? 50.680 24.016 22.808 1.00 97.82 84 LYS B C 1
ATOM 1270 O O . LYS B 1 60 ? 50.394 23.459 23.858 1.00 95.94 84 LYS B O 1
ATOM 1276 N N . ASN B 1 61 ? 50.538 23.429 21.622 1.00 97.52 85 ASN B N 1
ATOM 1277 C CA . ASN B 1 61 ? 50.138 22.059 21.436 1.00 100.73 85 ASN B CA 1
ATOM 1278 C C . ASN B 1 61 ? 48.942 21.619 22.305 1.00 98.56 85 ASN B C 1
ATOM 1279 O O . ASN B 1 61 ? 49.040 20.696 23.105 1.00 94.40 85 ASN B O 1
ATOM 1284 N N . ARG B 1 62 ? 47.824 22.311 22.154 1.00 101.92 86 ARG B N 1
ATOM 1285 C CA . ARG B 1 62 ? 46.641 22.052 22.978 1.00 104.12 86 ARG B CA 1
ATOM 1286 C C . ARG B 1 62 ? 45.399 22.646 22.347 1.00 98.64 86 ARG B C 1
ATOM 1287 O O . ARG B 1 62 ? 45.504 23.521 21.480 1.00 95.90 86 ARG B O 1
ATOM 1295 N N . TRP B 1 63 ? 44.241 22.171 22.818 1.00 94.29 87 TRP B N 1
ATOM 1296 C CA . TRP B 1 63 ? 42.912 22.656 22.390 1.00 88.56 87 TRP B CA 1
ATOM 1297 C C . TRP B 1 63 ? 42.516 23.880 23.223 1.00 84.58 87 TRP B C 1
ATOM 1298 O O . TRP B 1 63 ? 42.355 23.753 24.430 1.00 80.20 87 TRP B O 1
ATOM 1309 N N . GLU B 1 64 ? 42.353 25.039 22.579 1.00 85.58 88 GLU B N 1
ATOM 1310 C CA . GLU B 1 64 ? 42.009 26.294 23.275 1.00 90.18 88 GLU B CA 1
ATOM 1311 C C . GLU B 1 64 ? 40.558 26.708 23.028 1.00 91.71 88 GLU B C 1
ATOM 1312 O O . GLU B 1 64 ? 40.083 26.777 21.883 1.00 90.97 88 GLU B O 1
ATOM 1318 N N . ASN B 1 65 ? 39.856 27.010 24.111 1.00 90.45 89 ASN B N 1
ATOM 1319 C CA . ASN B 1 65 ? 38.452 27.430 24.027 1.00 88.41 89 ASN B CA 1
ATOM 1320 C C . ASN B 1 65 ? 38.315 28.713 23.227 1.00 88.58 89 ASN B C 1
ATOM 1321 O O . ASN B 1 65 ? 39.163 29.601 23.345 1.00 91.85 89 ASN B O 1
ATOM 1326 N N . ASN B 1 66 ? 37.288 28.796 22.387 1.00 83.82 90 ASN B N 1
ATOM 1327 C CA . ASN B 1 66 ? 37.132 29.966 21.517 1.00 81.50 90 ASN B CA 1
ATOM 1328 C C . ASN B 1 66 ? 35.693 30.439 21.488 1.00 74.65 90 ASN B C 1
ATOM 1329 O O . ASN B 1 66 ? 35.366 31.433 22.130 1.00 80.77 90 ASN B O 1
ATOM 1334 N N . LEU B 1 67 ? 34.856 29.720 20.753 1.00 73.18 91 LEU B N 1
ATOM 1335 C CA . LEU B 1 67 ? 33.455 30.032 20.554 1.00 70.81 91 LEU B CA 1
ATOM 1336 C C . LEU B 1 67 ? 32.619 28.890 21.083 1.00 66.75 91 LEU B C 1
ATOM 1337 O O . LEU B 1 67 ? 33.095 27.766 21.226 1.00 66.66 91 LEU B O 1
ATOM 1342 N N . CYS B 1 68 ? 31.363 29.202 21.365 1.00 60.36 92 CYS B N 1
ATOM 1343 C CA . CYS B 1 68 ? 30.427 28.229 21.872 1.00 63.23 92 CYS B CA 1
ATOM 1344 C C . CYS B 1 68 ? 29.045 28.719 21.535 1.00 58.25 92 CYS B C 1
ATOM 1345 O O . CYS B 1 68 ? 28.745 29.860 21.796 1.00 57.32 92 CYS B O 1
ATOM 1348 N N . ILE B 1 69 ? 28.220 27.844 20.970 1.00 60.46 93 ILE B N 1
ATOM 1349 C CA . ILE B 1 69 ? 26.828 28.123 20.654 1.00 65.18 93 ILE B CA 1
ATOM 1350 C C . ILE B 1 69 ? 25.925 27.291 21.544 1.00 64.36 93 ILE B C 1
ATOM 1351 O O . ILE B 1 69 ? 26.194 26.114 21.754 1.00 64.85 93 ILE B O 1
ATOM 1356 N N . ARG B 1 70 ? 24.799 27.876 21.962 1.00 68.92 94 ARG B N 1
ATOM 1357 C CA . ARG B 1 70 ? 23.838 27.211 22.842 1.00 73.34 94 ARG B CA 1
ATOM 1358 C C . ARG B 1 70 ? 22.458 27.362 22.272 1.00 72.72 94 ARG B C 1
ATOM 1359 O O . ARG B 1 70 ? 22.097 28.450 21.866 1.00 74.23 94 ARG B O 1
ATOM 1367 N N . TYR B 1 71 ? 21.703 26.264 22.246 1.00 72.73 95 TYR B N 1
ATOM 1368 C CA . TYR B 1 71 ? 20.399 26.211 21.632 1.00 73.63 95 TYR B CA 1
ATOM 1369 C C . TYR B 1 71 ? 19.367 26.012 22.731 1.00 81.76 95 TYR B C 1
ATOM 1370 O O . TYR B 1 71 ? 19.567 25.216 23.644 1.00 83.21 95 TYR B O 1
ATOM 1379 N N . THR B 1 72 ? 18.261 26.745 22.637 1.00 86.09 96 THR B N 1
ATOM 1380 C CA . THR B 1 72 ? 17.172 26.649 23.586 1.00 84.47 96 THR B CA 1
ATOM 1381 C C . THR B 1 72 ? 15.894 26.449 22.813 1.00 89.68 96 THR B C 1
ATOM 1382 O O . THR B 1 72 ? 15.628 27.144 21.829 1.00 90.75 96 THR B O 1
ATOM 1386 N N . TYR B 1 73 ? 15.085 25.521 23.298 1.00 95.84 97 TYR B N 1
ATOM 1387 C CA . TYR B 1 73 ? 13.878 25.103 22.600 1.00 98.31 97 TYR B CA 1
ATOM 1388 C C . TYR B 1 73 ? 12.652 25.413 23.449 1.00 103.71 97 TYR B C 1
ATOM 1389 O O . TYR B 1 73 ? 12.620 25.065 24.629 1.00 101.31 97 TYR B O 1
ATOM 1398 N N . GLY B 1 74 ? 11.684 26.112 22.865 1.00 108.71 98 GLY B N 1
ATOM 1399 C CA . GLY B 1 74 ? 10.380 26.321 23.483 1.00 120.59 98 GLY B CA 1
ATOM 1400 C C . GLY B 1 74 ? 9.229 25.935 22.585 1.00 128.71 98 GLY B C 1
ATOM 1401 O O . GLY B 1 74 ? 9.404 25.639 21.399 1.00 132.68 98 GLY B O 1
ATOM 1402 N N . ASN B 1 75 ? 8.037 25.954 23.168 1.00 130.92 99 ASN B N 1
ATOM 1403 C CA . ASN B 1 75 ? 6.817 25.634 22.424 1.00 130.26 99 ASN B CA 1
ATOM 1404 C C . ASN B 1 75 ? 6.670 26.648 21.310 1.00 131.39 99 ASN B C 1
ATOM 1405 O O . ASN B 1 75 ? 6.215 26.320 20.223 1.00 127.80 99 ASN B O 1
ATOM 1410 N N . LYS B 1 76 ? 7.069 27.880 21.621 1.00 134.91 100 LYS B N 1
ATOM 1411 C CA . LYS B 1 76 ? 7.171 28.954 20.632 1.00 134.37 100 LYS B CA 1
ATOM 1412 C C . LYS B 1 76 ? 8.250 28.717 19.564 1.00 133.68 100 LYS B C 1
ATOM 1413 O O . LYS B 1 76 ? 7.933 28.5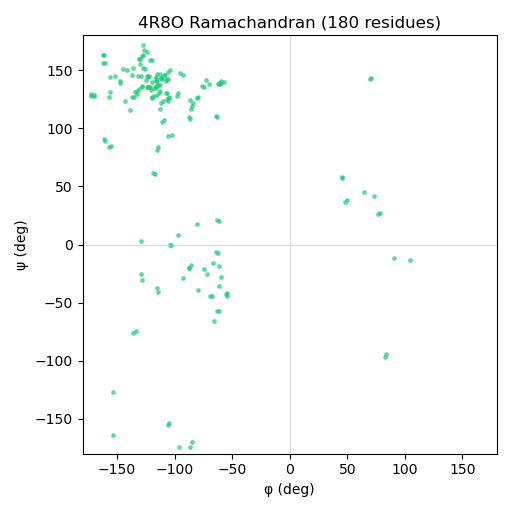21 18.379 1.00 122.54 100 LYS B O 1
ATOM 1419 N N . SER B 1 77 ? 9.510 28.711 20.002 1.00 134.55 101 SER B N 1
ATOM 1420 C CA . SER B 1 77 ? 10.650 28.880 19.106 1.00 131.28 101 SER B CA 1
ATOM 1421 C C . SER B 1 77 ? 11.950 28.241 19.592 1.00 121.55 101 SER B C 1
ATOM 1422 O O . SER B 1 77 ? 12.043 27.745 20.722 1.00 123.12 101 SER B O 1
ATOM 1433 N N . THR B 1 79 ? 15.910 29.337 20.247 1.00 79.26 103 THR B N 1
ATOM 1434 C CA . THR B 1 79 ? 16.821 30.452 20.433 1.00 78.42 103 THR B CA 1
ATOM 1435 C C . THR B 1 79 ? 18.266 29.981 20.458 1.00 82.37 103 THR B C 1
ATOM 1436 O O . THR B 1 79 ? 18.619 29.097 21.249 1.00 84.01 103 THR B O 1
ATOM 1440 N N . THR B 1 80 ? 19.112 30.619 19.649 1.00 72.98 104 THR B N 1
ATOM 1441 C CA . THR B 1 80 ? 20.528 30.263 19.578 1.00 67.88 104 THR B CA 1
ATOM 1442 C C . THR B 1 80 ? 21.328 31.443 20.118 1.00 64.77 104 THR B C 1
ATOM 1443 O O . THR B 1 80 ? 21.127 32.579 19.689 1.00 69.07 104 THR B O 1
ATOM 1447 N N . GLU B 1 81 ? 22.245 31.184 21.030 1.00 66.23 105 GLU B N 1
ATOM 1448 C CA . GLU B 1 81 ? 23.069 32.229 21.633 1.00 70.92 105 GLU B CA 1
ATOM 1449 C C . GLU B 1 81 ? 24.538 31.908 21.458 1.00 69.81 105 GLU B C 1
ATOM 1450 O O . GLU B 1 81 ? 24.930 30.768 21.614 1.00 74.78 105 GLU B O 1
ATOM 1456 N N . TYR B 1 82 ? 25.345 32.934 21.196 1.00 65.88 106 TYR B N 1
ATOM 1457 C CA . TYR B 1 82 ? 26.759 32.778 20.851 1.00 63.67 106 TYR B CA 1
ATOM 1458 C C . TYR B 1 82 ? 27.624 33.338 21.967 1.00 67.29 106 TYR B C 1
ATOM 1459 O O . TYR B 1 82 ? 27.376 34.436 22.437 1.00 65.80 106 TYR B O 1
ATOM 1468 N N . TYR B 1 83 ? 28.634 32.588 22.397 1.00 76.22 107 TYR B N 1
ATOM 1469 C CA . TYR B 1 83 ? 29.481 32.973 23.534 1.00 73.32 107 TYR B CA 1
ATOM 1470 C C . TYR B 1 83 ? 30.913 33.012 23.083 1.00 74.55 107 TYR B C 1
ATOM 1471 O O . TYR B 1 83 ? 31.308 32.193 22.265 1.00 75.25 107 TYR B O 1
ATOM 1480 N N . LYS B 1 84 ? 31.699 33.949 23.610 1.00 78.28 108 LYS B N 1
ATOM 1481 C CA . LYS B 1 84 ? 33.133 33.960 23.353 1.00 81.72 108 LYS B CA 1
ATOM 1482 C C . LYS B 1 84 ? 33.877 33.711 24.670 1.00 85.76 108 LYS B C 1
ATOM 1483 O O . LYS B 1 84 ? 33.466 34.202 25.728 1.00 86.46 108 LYS B O 1
ATOM 1489 N N . TRP B 1 85 ? 34.960 32.928 24.591 1.00 91.57 109 TRP B N 1
ATOM 1490 C CA . TRP B 1 85 ? 35.795 32.604 25.756 1.00 92.24 109 TRP B CA 1
ATOM 1491 C C . TRP B 1 85 ? 36.611 33.800 26.174 1.00 97.21 109 TRP B C 1
ATOM 1492 O O . TRP B 1 85 ? 37.108 34.534 25.318 1.00 96.24 109 TRP B O 1
ATOM 1503 N N . ASN B 1 86 ? 36.783 34.011 27.470 1.00 104.32 110 ASN B N 1
ATOM 1504 C CA . ASN B 1 86 ? 37.743 35.007 27.821 1.00 105.26 110 ASN B CA 1
ATOM 1505 C C . ASN B 1 86 ? 38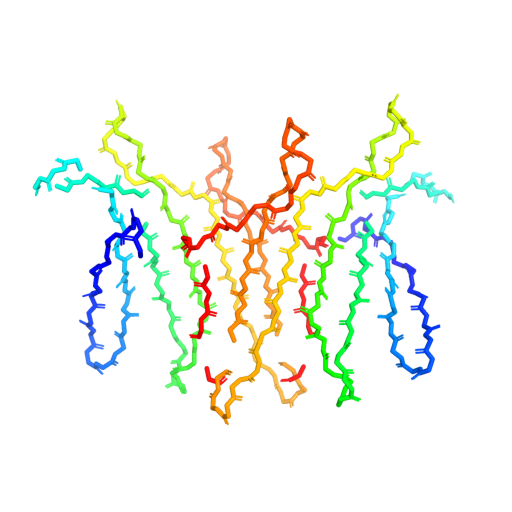.928 34.577 28.661 1.00 106.40 110 ASN B C 1
ATOM 1506 O O . ASN B 1 86 ? 38.814 34.027 29.763 1.00 103.59 110 ASN B O 1
ATOM 1511 N N . SER B 1 87 ? 40.087 34.909 28.106 1.00 107.61 111 SER B N 1
ATOM 1512 C CA . SER B 1 87 ? 41.368 34.452 28.620 1.00 109.77 111 SER B CA 1
ATOM 1513 C C . SER B 1 87 ? 41.655 34.913 30.042 1.00 109.56 111 SER B C 1
ATOM 1514 O O . SER B 1 87 ? 41.867 34.092 30.919 1.00 106.53 111 SER B O 1
ATOM 1517 N N . LYS B 1 88 ? 41.633 36.223 30.259 1.00 112.22 112 LYS B N 1
ATOM 1518 C CA . LYS B 1 88 ? 41.843 36.781 31.604 1.00 118.46 112 LYS B CA 1
ATOM 1519 C C . LYS B 1 88 ? 40.871 36.157 32.589 1.00 118.32 112 LYS B C 1
ATOM 1520 O O . LYS B 1 88 ? 41.292 35.747 33.651 1.00 122.02 112 LYS B O 1
ATOM 1526 N N . LYS B 1 89 ? 39.600 36.038 32.192 1.00 117.84 113 LYS B N 1
ATOM 1527 C CA . LYS B 1 89 ? 38.519 35.533 33.080 1.00 116.79 113 LYS B CA 1
ATOM 1528 C C . LYS B 1 89 ? 38.303 34.051 33.351 1.00 120.27 113 LYS B C 1
ATOM 1529 O O . LYS B 1 89 ? 37.873 33.712 34.453 1.00 131.51 113 LYS B O 1
ATOM 1535 N N . LYS B 1 90 ? 38.472 33.214 32.330 1.00 110.30 114 LYS B N 1
ATOM 1536 C CA . LYS B 1 90 ? 38.165 31.775 32.352 1.00 109.15 114 LYS B CA 1
ATOM 1537 C C . LYS B 1 90 ? 36.660 31.462 32.327 1.00 105.38 114 LYS B C 1
ATOM 1538 O O . LYS B 1 90 ? 36.172 30.537 32.999 1.00 101.46 114 LYS B O 1
ATOM 1544 N N . GLU B 1 91 ? 35.944 32.220 31.499 1.00 105.25 115 GLU B N 1
ATOM 1545 C CA . GLU B 1 91 ? 34.514 32.041 31.292 1.00 102.07 115 GLU B CA 1
ATOM 1546 C C . GLU B 1 91 ? 34.165 32.254 29.827 1.00 102.59 115 GLU B C 1
ATOM 1547 O O . GLU B 1 91 ? 34.828 33.034 29.135 1.00 98.11 115 GLU B O 1
ATOM 1553 N N . TYR B 1 92 ? 33.107 31.557 29.384 1.00 102.67 116 TYR B N 1
ATOM 1554 C CA . TYR B 1 92 ? 32.483 31.749 28.063 1.00 95.49 116 TYR B CA 1
ATOM 1555 C C . TYR B 1 92 ? 31.464 32.865 28.253 1.00 94.51 116 TYR B C 1
ATOM 1556 O O . TYR B 1 92 ? 30.442 32.654 28.907 1.00 91.22 116 TYR B O 1
ATOM 1565 N N . ILE B 1 93 ? 31.762 34.045 27.710 1.00 92.87 117 ILE B N 1
ATOM 1566 C CA . ILE B 1 93 ? 30.918 35.228 27.866 1.00 87.99 117 ILE B CA 1
ATOM 1567 C C . ILE B 1 93 ? 29.990 35.456 26.680 1.00 85.54 117 ILE B C 1
ATOM 1568 O O . ILE B 1 93 ? 30.446 35.566 25.548 1.00 83.91 117 ILE B O 1
ATOM 1573 N N . LEU B 1 94 ? 28.696 35.615 26.968 1.00 84.51 118 LEU B N 1
ATOM 1574 C CA . LEU B 1 94 ? 27.644 35.857 25.950 1.00 77.08 118 LEU B CA 1
ATOM 1575 C C . LEU B 1 94 ? 27.817 37.109 25.107 1.00 74.88 118 LEU B C 1
ATOM 1576 O O . LEU B 1 94 ? 28.182 38.159 25.620 1.00 81.70 118 LEU B O 1
ATOM 1581 N N . VAL B 1 95 ? 27.497 36.982 23.820 1.00 71.82 119 VAL B N 1
ATOM 1582 C CA . VAL B 1 95 ? 27.472 38.083 22.873 1.00 70.03 119 VAL B CA 1
ATOM 1583 C C . VAL B 1 95 ? 25.996 38.214 22.471 1.00 73.14 119 VAL B C 1
ATOM 1584 O O . VAL B 1 95 ? 25.618 37.697 21.408 1.00 75.05 119 VAL B O 1
ATOM 1588 N N . PRO B 1 96 ? 25.170 38.935 23.273 1.00 68.72 120 PRO B N 1
ATOM 1589 C CA . PRO B 1 96 ? 23.698 39.078 23.118 1.00 72.99 120 PRO B CA 1
ATOM 1590 C C . PRO B 1 96 ? 23.298 39.845 21.871 1.00 79.61 120 PRO B C 1
ATOM 1591 O O . PRO B 1 96 ? 22.168 39.770 21.403 1.00 84.48 120 PRO B O 1
ATOM 1595 N N . GLU B 1 97 ? 24.277 40.532 21.324 1.00 79.90 121 GLU B N 1
ATOM 1596 C CA . GLU B 1 97 ? 24.194 41.305 20.101 1.00 76.93 121 GLU B CA 1
ATOM 1597 C C . GLU B 1 97 ? 23.885 40.396 18.923 1.00 71.92 121 GLU B C 1
ATOM 1598 O O . GLU B 1 97 ? 23.364 40.855 17.920 1.00 77.53 121 GLU B O 1
ATOM 1612 N N . THR B 1 99 ? 22.361 37.098 19.298 1.00 71.15 123 THR B N 1
ATOM 1613 C CA . THR B 1 99 ? 21.323 36.119 19.566 1.00 72.13 123 THR B CA 1
ATOM 1614 C C . THR B 1 99 ? 20.266 36.104 18.478 1.00 66.81 123 THR B C 1
ATOM 1615 O O . THR B 1 99 ? 19.889 37.142 17.993 1.00 67.09 123 THR B O 1
ATOM 1619 N N . VAL B 1 100 ? 19.770 34.915 18.164 1.00 67.49 124 VAL B N 1
ATOM 1620 C CA . VAL B 1 100 ? 18.732 34.704 17.150 1.00 67.53 124 VAL B CA 1
ATOM 1621 C C . VAL B 1 100 ? 17.580 33.856 17.691 1.00 69.97 124 VAL B C 1
ATOM 1622 O O . VAL B 1 100 ? 17.781 32.899 18.427 1.00 78.75 124 VAL B O 1
ATOM 1626 N N . THR B 1 101 ? 16.377 34.171 17.246 1.00 73.68 125 THR B N 1
ATOM 1627 C CA . THR B 1 101 ? 15.185 33.458 17.648 1.00 75.78 125 THR B CA 1
ATOM 1628 C C . THR B 1 101 ? 14.365 33.240 16.407 1.00 78.35 125 THR B C 1
ATOM 1629 O O . THR B 1 101 ? 13.943 34.209 15.779 1.00 75.34 125 THR B O 1
ATOM 1641 N N . ASP B 1 103 ? 11.343 30.244 14.891 1.00 99.48 127 ASP B N 1
ATOM 1642 C CA . ASP B 1 103 ? 10.474 29.141 15.350 1.00 103.59 127 ASP B CA 1
ATOM 1643 C C . ASP B 1 103 ? 10.744 27.854 14.555 1.00 106.77 127 ASP B C 1
ATOM 1644 O O . ASP B 1 103 ? 11.129 26.821 15.117 1.00 106.50 127 ASP B O 1
#

Foldseek 3Di:
DQKDKDFDDDPRDTQKMWIFGPDPTDGQMWGWDADPVGHTFKTWDWGADVVVGDTHGAKMWGDDDDPVKWIWIFGADDVVRDTHTDVCIDMD/DQKDKDFDDDPHDTQKMWIFHDDPTDGQMWGWDADPVGHTFKTWDWGADVVVGDTHGAKMWGDDDDPAWWIWIFGADDVPGDTHTDVCIDID